Protein AF-0000000073247159 (afdb_homodimer)

Radius of gyration: 19.46 Å; Cα contacts (8 Å, |Δi|>4): 625; chains: 2; bounding box: 49×56×39 Å

Nearest PDB structures (foldseek):
  3ebt-assembly1_A-2  TM=7.063E-01  e=7.277E-06  Burkholderia pseudomallei K96243
  3er7-assembly1_A  TM=6.895E-01  e=4.276E-06  Exiguobacterium sibiricum 255-15
  4j9a-assembly4_D  TM=7.104E-01  e=2.107E-05  Pseudomonas aeruginosa PAO1
  7s5n-assembly2_D  TM=7.841E-01  e=1.666E-04  Mycobacterium marinum M
  3cnx-assembly1_A  TM=5.978E-01  e=1.169E-04  Streptomyces avermitilis

Solvent-accessible surface area (backbone atoms only — not comparable to full-atom values): 15327 Å² total; per-residue (Å²): 129,76,47,70,66,53,31,43,52,30,36,54,51,36,51,54,50,48,65,45,20,56,29,50,15,46,77,65,72,37,40,70,46,63,53,69,44,39,43,90,78,20,38,38,31,62,30,44,89,66,54,40,38,71,77,73,36,68,84,54,61,60,36,45,56,67,59,45,32,52,51,47,43,58,47,52,78,52,32,32,37,76,45,71,48,80,43,75,74,34,56,9,64,88,78,31,28,34,31,32,32,36,45,30,36,35,36,33,80,90,63,55,71,45,74,35,41,38,37,39,40,39,32,37,40,95,68,18,70,28,33,39,36,38,36,40,35,48,33,54,68,44,51,49,52,52,50,74,73,102,128,75,47,69,66,53,32,42,52,30,36,52,52,36,52,53,50,47,63,44,20,55,30,49,16,45,77,67,70,36,40,69,46,65,53,69,44,39,43,89,80,21,39,38,31,58,29,43,90,67,54,39,38,72,76,73,35,68,86,52,54,62,37,46,55,69,60,45,33,53,52,45,44,58,49,54,75,52,32,33,38,78,43,70,48,78,41,76,74,34,56,8,66,88,80,31,29,35,32,32,34,36,44,30,36,35,36,32,79,90,64,53,72,45,75,36,43,38,37,40,38,38,31,39,42,96,67,18,69,27,34,37,34,36,37,40,36,48,34,55,68,44,51,49,54,52,49,73,73,102

Foldseek 3Di:
DDPLVQLQVLQVVLVVLLVCLQQVCLVVVHLLSNQVFADQFAKEAEDDQQLVVLVVCNPDGIDGSVRVSVVSNVLSVFKGWNDKDWADWDADLPQQKIKIKIWIWIATPVGDIDTWIWIWIFHAPNSNRHTRYIYIYGDSVSSNVSNVSD/DDPLVQLQVLQVVLVVLQVCLQQVCLVVVHLLSNQVFADQFAKEAEDDQQLVVLVVRNVDGIDGSVVVSVVSNVLSVFKGWNDKDWADWDADLPQQKIKIKIWIWIATPVGDIDTWIWIWIFHAPNSNRHTRYIYIYGDSVSSNVSNVSD

pLDDT: mean 95.78, std 6.08, range [48.53, 99.0]

Sequence (300 aa):
MSSTKELRIAIEHTTRQFLGAYKDCGEANDPSIINRDVTEDCERHFLPTGVMALVGAPTVVKLNNAAYEAAVAQDMTKSVVTGTRISNLVIDTEACKAAATTVTDVKFHDGEVVAMEHSWVLEFNDDGSKVRKVVEFCDMNGVRRMVEKSMSSTKELRIAIEHTTRQFLGAYKDCGEANDPSIINRDVTEDCERHFLPTGVMALVGAPTVVKLNNAAYEAAVAQDMTKSVVTGTRISNLVIDTEACKAAATTVTDVKFHDGEVVAMEHSWVLEFNDDGSKVRKVVEFCDMNGVRRMVEKS

Secondary structure (DSSP, 8-state):
---HHHHHHHHHHHHHHHHHHHHHHHHHT-GGGGGTTEEEEEEEEEESTTHHHHTT-TT-SEE-HHHHHHHHHHHHTTEEEEEEEEEEEEEETTTTEEEEEEEEEEEETTS-EEEEEEEEEEEE-TTSSSEEEEEEEE-HHHHHHHHHH-/---HHHHHHHHHHHHHHHHHHHHHHHHHT-GGGGGTTEEEEEEEEEESTTGGGGGT-TT-SEE-HHHHHHHHHHHHTTEEEEEEEEEEEEEETTTTEEEEEEEEEEEETTS-EEEEEEEEEEEE-TTSSSEEEEEEEE-HHHHHHHHHH-

Structure (mmCIF, N/CA/C/O backbone):
data_AF-0000000073247159-model_v1
#
loop_
_entity.id
_entity.type
_entity.pdbx_description
1 polymer 'Chromosome 2, complete genome'
#
loop_
_atom_site.group_PDB
_atom_site.id
_atom_site.type_symbol
_atom_site.label_atom_id
_atom_site.label_alt_id
_atom_site.label_comp_id
_atom_site.label_asym_id
_atom_site.label_entity_id
_atom_site.label_seq_id
_atom_site.pdbx_PDB_ins_code
_atom_site.Cartn_x
_atom_site.Cartn_y
_atom_site.Cartn_z
_atom_site.occupancy
_atom_site.B_iso_or_equiv
_atom_site.auth_seq_id
_atom_site.auth_comp_id
_atom_site.auth_asym_id
_atom_site.auth_atom_id
_atom_site.pdbx_PDB_model_num
ATOM 1 N N . MET A 1 1 ? -29.203 -9.844 -8.352 1 48.59 1 MET A N 1
ATOM 2 C CA . MET A 1 1 ? -28.078 -8.969 -8.008 1 48.59 1 MET A CA 1
ATOM 3 C C . MET A 1 1 ? -27.625 -9.219 -6.57 1 48.59 1 MET A C 1
ATOM 5 O O . MET A 1 1 ? -28.453 -9.297 -5.656 1 48.59 1 MET A O 1
ATOM 9 N N . SER A 1 2 ? -26.422 -9.789 -6.395 1 66.94 2 SER A N 1
ATOM 10 C CA . SER A 1 2 ? -25.953 -10.188 -5.074 1 66.94 2 SER A CA 1
ATOM 11 C C . SER A 1 2 ? -26.047 -9.031 -4.082 1 66.94 2 SER A C 1
ATOM 13 O O . SER A 1 2 ? -25.859 -7.871 -4.453 1 66.94 2 SER A O 1
ATOM 15 N N . SER A 1 3 ? -26.734 -9.297 -2.984 1 86.62 3 SER A N 1
ATOM 16 C CA . SER A 1 3 ? -26.797 -8.281 -1.939 1 86.62 3 SER A CA 1
ATOM 17 C C . SER A 1 3 ? -25.406 -7.734 -1.616 1 86.62 3 SER A C 1
ATOM 19 O O . SER A 1 3 ? -24.406 -8.352 -1.953 1 86.62 3 SER A O 1
ATOM 21 N N . THR A 1 4 ? -25.484 -6.594 -1.194 1 91.31 4 THR A N 1
ATOM 22 C CA . THR A 1 4 ? -24.234 -5.977 -0.772 1 91.31 4 THR A CA 1
ATOM 23 C C . THR A 1 4 ? -23.453 -6.898 0.163 1 91.31 4 THR A C 1
ATOM 25 O O . THR A 1 4 ? -22.234 -6.996 0.075 1 91.31 4 THR A O 1
ATOM 28 N N . LYS A 1 5 ? -24.172 -7.637 0.96 1 94.31 5 LYS A N 1
ATOM 29 C CA . LYS A 1 5 ? -23.547 -8.57 1.897 1 94.31 5 LYS A CA 1
ATOM 30 C C . LYS A 1 5 ? -22.906 -9.742 1.163 1 94.31 5 LYS A C 1
ATOM 32 O O . LYS A 1 5 ? -21.797 -10.164 1.501 1 94.31 5 LYS A O 1
ATOM 37 N N . GLU A 1 6 ? -23.578 -10.258 0.212 1 96.25 6 GLU A N 1
ATOM 38 C CA . GLU A 1 6 ? -23.047 -11.367 -0.58 1 96.25 6 GLU A CA 1
ATOM 39 C C . GLU A 1 6 ? -21.812 -10.945 -1.37 1 96.25 6 GLU A C 1
ATOM 41 O O . GLU A 1 6 ? -20.859 -11.711 -1.483 1 96.25 6 GLU A O 1
ATOM 46 N N . LEU A 1 7 ? -21.906 -9.789 -1.933 1 97.88 7 LEU A N 1
ATOM 47 C CA . LEU A 1 7 ? -20.781 -9.281 -2.701 1 97.88 7 LEU A CA 1
ATOM 48 C C . LEU A 1 7 ? -19.562 -9.062 -1.802 1 97.88 7 LEU A C 1
ATOM 50 O O . LEU A 1 7 ? -18.438 -9.367 -2.193 1 97.88 7 LEU A O 1
ATOM 54 N N . ARG A 1 8 ? -19.766 -8.586 -0.609 1 98.5 8 ARG A N 1
ATOM 55 C CA . ARG A 1 8 ? -18.672 -8.398 0.34 1 98.5 8 ARG A CA 1
ATOM 56 C C . ARG A 1 8 ? -18 -9.727 0.672 1 98.5 8 ARG A C 1
ATOM 58 O O . ARG A 1 8 ? -16.766 -9.812 0.686 1 98.5 8 ARG A O 1
ATOM 65 N N . ILE A 1 9 ? -18.781 -10.734 0.93 1 98.5 9 ILE A N 1
ATOM 66 C CA . ILE A 1 9 ? -18.266 -12.062 1.246 1 98.5 9 ILE A CA 1
ATOM 67 C C . ILE A 1 9 ? -17.453 -12.602 0.062 1 98.5 9 ILE A C 1
ATOM 69 O O . ILE A 1 9 ? -16.375 -13.148 0.241 1 98.5 9 ILE A O 1
ATOM 73 N N . ALA A 1 10 ? -18 -12.422 -1.139 1 98.75 10 ALA A N 1
ATOM 74 C CA . ALA A 1 10 ? -17.328 -12.891 -2.346 1 98.75 10 ALA A CA 1
ATOM 75 C C . ALA A 1 10 ? -15.984 -12.195 -2.529 1 98.75 10 ALA A C 1
ATOM 77 O O . ALA A 1 10 ? -14.969 -12.844 -2.799 1 98.75 10 ALA A O 1
ATOM 78 N N . ILE A 1 11 ? -15.961 -10.867 -2.332 1 98.88 11 ILE A N 1
ATOM 79 C CA . ILE A 1 11 ? -14.75 -10.086 -2.508 1 98.88 11 ILE A CA 1
ATOM 80 C C . ILE A 1 11 ? -13.703 -10.508 -1.475 1 98.88 11 ILE A C 1
ATOM 82 O O . ILE A 1 11 ? -12.531 -10.695 -1.807 1 98.88 11 ILE A O 1
ATOM 86 N N . GLU A 1 12 ? -14.148 -10.664 -0.237 1 98.88 12 GLU A N 1
ATOM 87 C CA . GLU A 1 12 ? -13.211 -11.086 0.795 1 98.88 12 GLU A CA 1
ATOM 88 C C . GLU A 1 12 ? -12.641 -12.469 0.493 1 98.88 12 GLU A C 1
ATOM 90 O O . GLU A 1 12 ? -11.43 -12.68 0.583 1 98.88 12 GLU A O 1
ATOM 95 N N . HIS A 1 13 ? -13.539 -13.375 0.163 1 98.88 13 HIS A N 1
ATOM 96 C CA . HIS A 1 13 ? -13.125 -14.742 -0.158 1 98.88 13 HIS A CA 1
ATOM 97 C C . HIS A 1 13 ? -12.117 -14.75 -1.305 1 98.88 13 HIS A C 1
ATOM 99 O O . HIS A 1 13 ? -11.055 -15.375 -1.199 1 98.88 13 HIS A O 1
ATOM 105 N N . THR A 1 14 ? -12.406 -14.07 -2.432 1 98.94 14 THR A N 1
ATOM 106 C CA . THR A 1 14 ? -11.539 -14.023 -3.602 1 98.94 14 THR A CA 1
ATOM 107 C C . THR A 1 14 ? -10.211 -13.352 -3.26 1 98.94 14 THR A C 1
ATOM 109 O O . THR A 1 14 ? -9.156 -13.773 -3.738 1 98.94 14 THR A O 1
ATOM 112 N N . THR A 1 15 ? -10.242 -12.281 -2.396 1 98.94 15 THR A N 1
ATOM 113 C CA . THR A 1 15 ? -9.016 -11.625 -1.96 1 98.94 15 THR A CA 1
ATOM 114 C C . THR A 1 15 ? -8.094 -12.617 -1.263 1 98.94 15 THR A C 1
ATOM 116 O O . THR A 1 15 ? -6.91 -12.711 -1.598 1 98.94 15 THR A O 1
ATOM 119 N N . ARG A 1 16 ? -8.648 -13.367 -0.356 1 98.88 16 ARG A N 1
ATOM 120 C CA . ARG A 1 16 ? -7.848 -14.312 0.422 1 98.88 16 ARG A CA 1
ATOM 121 C C . ARG A 1 16 ? -7.348 -15.453 -0.45 1 98.88 16 ARG A C 1
ATOM 123 O O . ARG A 1 16 ? -6.203 -15.891 -0.314 1 98.88 16 ARG A O 1
ATOM 130 N N . GLN A 1 17 ? -8.172 -15.914 -1.395 1 98.81 17 GLN A N 1
ATOM 131 C CA . GLN A 1 17 ? -7.754 -16.953 -2.324 1 98.81 17 GLN A CA 1
ATOM 132 C C . GLN A 1 17 ? -6.641 -16.453 -3.24 1 98.81 17 GLN A C 1
ATOM 134 O O . GLN A 1 17 ? -5.652 -17.172 -3.463 1 98.81 17 GLN A O 1
ATOM 139 N N . PHE A 1 18 ? -6.77 -15.32 -3.768 1 98.94 18 PHE A N 1
ATOM 140 C CA . PHE A 1 18 ? -5.789 -14.711 -4.656 1 98.94 18 PHE A CA 1
ATOM 141 C C . PHE A 1 18 ? -4.434 -14.586 -3.965 1 98.94 18 PHE A C 1
ATOM 143 O O . PHE A 1 18 ? -3.41 -15 -4.52 1 98.94 18 PHE A O 1
ATOM 150 N N . LEU A 1 19 ? -4.449 -14.055 -2.795 1 98.88 19 LEU A N 1
ATOM 151 C CA . LEU A 1 19 ? -3.201 -13.852 -2.07 1 98.88 19 LEU A CA 1
ATOM 152 C C . LEU A 1 19 ? -2.619 -15.18 -1.611 1 98.88 19 LEU A C 1
ATOM 154 O O . LEU A 1 19 ? -1.398 -15.328 -1.508 1 98.88 19 LEU A O 1
ATOM 158 N N . GLY A 1 20 ? -3.471 -16.156 -1.397 1 98.62 20 GLY A N 1
ATOM 159 C CA . GLY A 1 20 ? -3.033 -17.484 -1.014 1 98.62 20 GLY A CA 1
ATOM 160 C C . GLY A 1 20 ? -2.461 -18.281 -2.17 1 98.62 20 GLY A C 1
ATOM 161 O O . GLY A 1 20 ? -1.797 -19.297 -1.962 1 98.62 20 GLY A O 1
ATOM 162 N N . ALA A 1 21 ? -2.756 -17.859 -3.371 1 98.75 21 ALA A N 1
ATOM 163 C CA . ALA A 1 21 ? -2.303 -18.578 -4.559 1 98.75 21 ALA A CA 1
ATOM 164 C C . ALA A 1 21 ? -0.781 -18.688 -4.594 1 98.75 21 ALA A C 1
ATOM 166 O O . ALA A 1 21 ? -0.228 -19.672 -5.094 1 98.75 21 ALA A O 1
ATOM 167 N N . TYR A 1 22 ? -0.1 -17.688 -4.039 1 98.44 22 TYR A N 1
ATOM 168 C CA . TYR A 1 22 ? 1.358 -17.688 -4.047 1 98.44 22 TYR A CA 1
ATOM 169 C C . TYR A 1 22 ? 1.908 -18.906 -3.303 1 98.44 22 TYR A C 1
ATOM 171 O O . TYR A 1 22 ? 2.869 -19.531 -3.75 1 98.44 22 TYR A O 1
ATOM 179 N N . LYS A 1 23 ? 1.351 -19.156 -2.205 1 98.38 23 LYS A N 1
ATOM 180 C CA . LYS A 1 23 ? 1.752 -20.344 -1.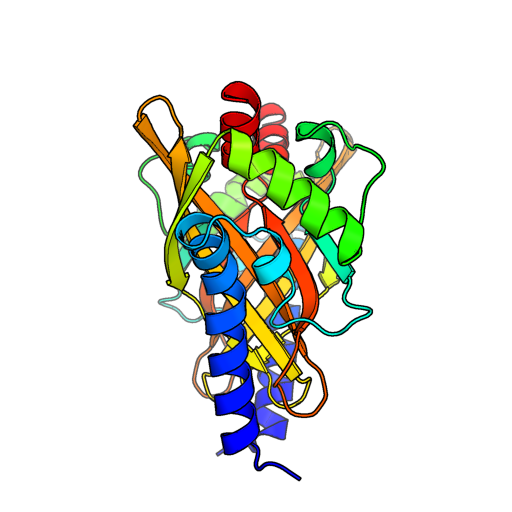451 1 98.38 23 LYS A CA 1
ATOM 181 C C . LYS A 1 23 ? 1.353 -21.609 -2.182 1 98.38 23 LYS A C 1
ATOM 183 O O . LYS A 1 23 ? 2.133 -22.562 -2.25 1 98.38 23 LYS A O 1
ATOM 188 N N . ASP A 1 24 ? 0.131 -21.656 -2.723 1 98.56 24 ASP A N 1
ATOM 189 C CA . ASP A 1 24 ? -0.383 -22.828 -3.414 1 98.56 24 ASP A CA 1
ATOM 190 C C . ASP A 1 24 ? 0.514 -23.203 -4.59 1 98.56 24 ASP A C 1
ATOM 192 O O . ASP A 1 24 ? 0.708 -24.391 -4.867 1 98.56 24 ASP A O 1
ATOM 196 N N . CYS A 1 25 ? 1.006 -22.25 -5.332 1 98.38 25 CYS A N 1
ATOM 197 C CA . CYS A 1 25 ? 1.927 -22.516 -6.434 1 98.38 25 CYS A CA 1
ATOM 198 C C . CYS A 1 25 ? 3.094 -23.375 -5.969 1 98.38 25 CYS A C 1
ATOM 200 O O . CYS A 1 25 ? 3.432 -24.375 -6.613 1 98.38 25 CYS A O 1
ATOM 202 N N . GLY A 1 26 ? 3.705 -22.953 -4.871 1 96.19 26 GLY A N 1
ATOM 203 C CA . GLY A 1 26 ? 4.848 -23.672 -4.332 1 96.19 26 GLY A CA 1
ATOM 204 C C . GLY A 1 26 ? 4.5 -25.062 -3.848 1 96.19 26 GLY A C 1
ATOM 205 O O . GLY A 1 26 ? 5.211 -26.031 -4.141 1 96.19 26 GLY A O 1
ATOM 206 N N . GLU A 1 27 ? 3.428 -25.172 -3.137 1 97.31 27 GLU A N 1
ATOM 207 C CA . GLU A 1 27 ? 3.006 -26.453 -2.576 1 97.31 27 GLU A CA 1
ATOM 208 C C . GLU A 1 27 ? 2.689 -27.453 -3.678 1 97.31 27 GLU A C 1
ATOM 210 O O . GLU A 1 27 ? 3.027 -28.641 -3.561 1 97.31 27 GLU A O 1
ATOM 215 N N . ALA A 1 28 ? 2.133 -27 -4.77 1 97.94 28 ALA A N 1
ATOM 216 C CA . ALA A 1 28 ? 1.719 -27.875 -5.859 1 97.94 28 ALA A CA 1
ATOM 217 C C . ALA A 1 28 ? 2.805 -27.969 -6.93 1 97.94 28 ALA A C 1
ATOM 219 O O . ALA A 1 28 ? 2.695 -28.766 -7.863 1 97.94 28 ALA A O 1
ATOM 220 N N . ASN A 1 29 ? 3.768 -27.141 -6.773 1 97.06 29 ASN A N 1
ATOM 221 C CA . ASN A 1 29 ? 4.789 -27 -7.805 1 97.06 29 ASN A CA 1
ATOM 222 C C . ASN A 1 29 ? 4.172 -26.734 -9.172 1 97.06 29 ASN A C 1
ATOM 224 O O . ASN A 1 29 ? 4.48 -27.438 -10.148 1 97.06 29 ASN A O 1
ATOM 228 N N . ASP A 1 30 ? 3.25 -25.797 -9.234 1 98.56 30 ASP A N 1
ATOM 229 C CA . ASP A 1 30 ? 2.492 -25.453 -10.43 1 98.56 30 ASP A CA 1
ATOM 230 C C . ASP A 1 30 ? 2.275 -23.938 -10.523 1 98.56 30 ASP A C 1
ATOM 232 O O . ASP A 1 30 ? 1.335 -23.406 -9.938 1 98.56 30 ASP A O 1
ATOM 236 N N . PRO A 1 31 ? 3.062 -23.25 -11.312 1 98.5 31 PRO A N 1
ATOM 237 C CA . PRO A 1 31 ? 2.961 -21.781 -11.391 1 98.5 31 PRO A CA 1
ATOM 238 C C . PRO A 1 31 ? 1.64 -21.312 -11.992 1 98.5 31 PRO A C 1
ATOM 240 O O . PRO A 1 31 ? 1.264 -20.156 -11.836 1 98.5 31 PRO A O 1
ATOM 243 N N . SER A 1 32 ? 0.914 -22.141 -12.68 1 98.5 32 SER A N 1
ATOM 244 C CA . SER A 1 32 ? -0.328 -21.719 -13.328 1 98.5 32 SER A CA 1
ATOM 245 C C . SER A 1 32 ? -1.403 -21.391 -12.297 1 98.5 32 SER A C 1
ATOM 247 O O . SER A 1 32 ? -2.379 -20.703 -12.609 1 98.5 32 SER A O 1
ATOM 249 N N . ILE A 1 33 ? -1.281 -21.844 -11.062 1 98.75 33 ILE A N 1
ATOM 250 C CA . ILE A 1 33 ? -2.223 -21.594 -9.977 1 98.75 33 ILE A CA 1
ATOM 251 C C . ILE A 1 33 ? -2.297 -20.094 -9.688 1 98.75 33 ILE A C 1
ATOM 253 O O . ILE A 1 33 ? -3.322 -19.609 -9.211 1 98.75 33 ILE A O 1
ATOM 257 N N . ILE A 1 34 ? -1.222 -19.328 -10.078 1 98.81 34 ILE A N 1
ATOM 258 C CA . ILE A 1 34 ? -1.145 -17.906 -9.766 1 98.81 34 ILE A CA 1
ATOM 259 C C . ILE A 1 34 ? -2.291 -17.172 -10.453 1 98.81 34 ILE A C 1
ATOM 261 O O . ILE A 1 34 ? -2.701 -16.094 -10.008 1 98.81 34 ILE A O 1
ATOM 265 N N . ASN A 1 35 ? -2.85 -17.75 -11.539 1 98.81 35 ASN A N 1
ATOM 266 C CA . ASN A 1 35 ? -3.883 -17.094 -12.328 1 98.81 35 ASN A CA 1
ATOM 267 C C . ASN A 1 35 ? -5.266 -17.672 -12.047 1 98.81 35 ASN A C 1
ATOM 269 O O . ASN A 1 35 ? -6.238 -17.328 -12.719 1 98.81 35 ASN A O 1
ATOM 273 N N . ARG A 1 36 ? -5.406 -18.484 -11.055 1 98.75 36 ARG A N 1
ATOM 274 C CA . ARG A 1 36 ? -6.645 -19.172 -10.727 1 98.75 36 ARG A CA 1
ATOM 275 C C . ARG A 1 36 ? -7.77 -18.188 -10.445 1 98.75 36 ARG A C 1
ATOM 277 O O . ARG A 1 36 ? -8.906 -18.406 -10.867 1 98.75 36 ARG A O 1
ATOM 284 N N . ASP A 1 37 ? -7.477 -17.109 -9.812 1 98.88 37 ASP A N 1
ATOM 285 C CA . ASP A 1 37 ? -8.516 -16.25 -9.266 1 98.88 37 ASP A CA 1
ATOM 286 C C . ASP A 1 37 ? -8.555 -14.914 -10.016 1 98.88 37 ASP A C 1
ATOM 288 O O . ASP A 1 37 ? -9.047 -13.914 -9.477 1 98.88 37 ASP A O 1
ATOM 292 N N . VAL A 1 38 ? -8.008 -14.883 -11.258 1 98.94 38 VAL A N 1
ATOM 293 C CA . VAL A 1 38 ? -8.016 -13.633 -12.016 1 98.94 38 VAL A CA 1
ATOM 294 C C . VAL A 1 38 ? -8.797 -13.82 -13.312 1 98.94 38 VAL A C 1
ATOM 296 O O . VAL A 1 38 ? -8.992 -14.945 -13.773 1 98.94 38 VAL A O 1
ATOM 299 N N . THR A 1 39 ? -9.352 -12.719 -13.812 1 98.88 39 THR A N 1
ATOM 300 C CA . THR A 1 39 ? -9.969 -12.766 -15.133 1 98.88 39 THR A CA 1
ATOM 301 C C . THR A 1 39 ? -8.914 -12.984 -16.219 1 98.88 39 THR A C 1
ATOM 303 O O . THR A 1 39 ? -7.727 -12.773 -15.984 1 98.88 39 THR A O 1
ATOM 306 N N . GLU A 1 40 ? -9.305 -13.344 -17.406 1 98.38 40 GLU A N 1
ATOM 307 C CA . GLU A 1 40 ? -8.398 -13.664 -18.5 1 98.38 40 GLU A CA 1
ATOM 308 C C . GLU A 1 40 ? -7.578 -12.445 -18.922 1 98.38 40 GLU A C 1
ATOM 310 O O . GLU A 1 40 ? -6.43 -12.578 -19.344 1 98.38 40 GLU A O 1
ATOM 315 N N . ASP A 1 41 ? -8.156 -11.266 -18.75 1 98.12 41 ASP A N 1
ATOM 316 C CA . ASP A 1 41 ? -7.508 -10.031 -19.203 1 98.12 41 ASP A CA 1
ATOM 317 C C . ASP A 1 41 ? -6.945 -9.25 -18.016 1 98.12 41 ASP A C 1
ATOM 319 O O . ASP A 1 41 ? -6.727 -8.039 -18.109 1 98.12 41 ASP A O 1
ATOM 323 N N . CYS A 1 42 ? -6.77 -9.922 -16.906 1 98.81 42 CYS A N 1
ATOM 324 C CA . CYS A 1 42 ? -6.266 -9.258 -15.711 1 98.81 42 CYS A CA 1
ATOM 325 C C . CYS A 1 42 ? -4.914 -8.609 -15.977 1 98.81 42 CYS A C 1
ATOM 327 O O . CYS A 1 42 ? -4.051 -9.203 -16.625 1 98.81 42 CYS A O 1
ATOM 329 N N . GLU A 1 43 ? -4.723 -7.387 -15.453 1 98.5 43 GLU A N 1
ATOM 330 C CA . GLU A 1 43 ? -3.445 -6.676 -15.484 1 98.5 43 GLU A CA 1
ATOM 331 C C . GLU A 1 43 ? -2.881 -6.488 -14.086 1 98.5 43 GLU A C 1
ATOM 333 O O . GLU A 1 43 ? -3.623 -6.199 -13.141 1 98.5 43 GLU A O 1
ATOM 338 N N . ARG A 1 44 ? -1.572 -6.672 -13.992 1 98.75 44 ARG A N 1
ATOM 339 C CA . ARG A 1 44 ? -0.862 -6.438 -12.734 1 98.75 44 ARG A CA 1
ATOM 340 C C . ARG A 1 44 ? 0.065 -5.234 -12.852 1 98.75 44 ARG A C 1
ATOM 342 O O . ARG A 1 44 ? 0.967 -5.215 -13.688 1 98.75 44 ARG A O 1
ATOM 349 N N . HIS A 1 45 ? -0.171 -4.27 -12.047 1 98.69 45 HIS A N 1
ATOM 350 C CA . HIS A 1 45 ? 0.609 -3.039 -11.984 1 98.69 45 HIS A CA 1
ATOM 351 C C . HIS A 1 45 ? 1.485 -3.004 -10.734 1 98.69 45 HIS A C 1
ATOM 353 O O . HIS A 1 45 ? 1.051 -3.408 -9.656 1 98.69 45 HIS A O 1
ATOM 359 N N . PHE A 1 46 ? 2.688 -2.516 -10.961 1 97.94 46 PHE A N 1
ATOM 360 C CA . PHE A 1 46 ? 3.648 -2.562 -9.859 1 97.94 46 PHE A CA 1
ATOM 361 C C . PHE A 1 46 ? 4.062 -1.156 -9.445 1 97.94 46 PHE A C 1
ATOM 363 O O . PHE A 1 46 ? 4.375 -0.318 -10.289 1 97.94 46 PHE A O 1
ATOM 370 N N . LEU A 1 47 ? 4.012 -1.001 -8.242 1 97.62 47 LEU A N 1
ATOM 371 C CA . LEU A 1 47 ? 4.469 0.211 -7.57 1 97.62 47 LEU A CA 1
ATOM 372 C C . LEU A 1 47 ? 5.48 -0.121 -6.477 1 97.62 47 LEU A C 1
ATOM 374 O O . LEU A 1 47 ? 5.512 -1.248 -5.977 1 97.62 47 LEU A O 1
ATOM 378 N N . PRO A 1 48 ? 6.281 0.859 -6.004 1 97.31 48 PRO A N 1
ATOM 379 C CA . PRO A 1 48 ? 6.453 2.203 -6.562 1 97.31 48 PRO A CA 1
ATOM 380 C C . PRO A 1 48 ? 7.156 2.195 -7.914 1 97.31 48 PRO A C 1
ATOM 382 O O . PRO A 1 48 ? 7.652 1.153 -8.352 1 97.31 48 PRO A O 1
ATOM 385 N N . THR A 1 49 ? 7.113 3.314 -8.57 1 94.62 49 THR A N 1
ATOM 386 C CA . THR A 1 49 ? 7.82 3.475 -9.836 1 94.62 49 THR A CA 1
ATOM 387 C C . THR A 1 49 ? 9.273 3.033 -9.703 1 94.62 49 THR A C 1
ATOM 389 O O . THR A 1 49 ? 9.945 3.367 -8.719 1 94.62 49 THR A O 1
ATOM 392 N N . GLY A 1 50 ? 9.727 2.137 -10.609 1 91.94 50 GLY A N 1
ATOM 393 C CA . GLY A 1 50 ? 11.117 1.724 -10.625 1 91.94 50 GLY A CA 1
ATOM 394 C C . GLY A 1 50 ? 11.344 0.363 -9.992 1 91.94 50 GLY A C 1
ATOM 395 O O . GLY A 1 50 ? 12.43 -0.212 -10.117 1 91.94 50 GLY A O 1
ATOM 396 N N . VAL A 1 51 ? 10.336 -0.2 -9.391 1 94.94 51 VAL A N 1
ATOM 397 C CA . VAL A 1 51 ? 10.531 -1.456 -8.672 1 94.94 51 VAL A CA 1
ATOM 398 C C . VAL A 1 51 ? 10.883 -2.564 -9.664 1 94.94 51 VAL A C 1
ATOM 400 O O . VAL A 1 51 ? 11.703 -3.438 -9.359 1 94.94 51 VAL A O 1
ATOM 403 N N . MET A 1 52 ? 10.344 -2.541 -10.844 1 94.75 52 MET A N 1
ATOM 404 C CA . MET A 1 52 ? 10.57 -3.596 -11.828 1 94.75 52 MET A CA 1
ATOM 405 C C . MET A 1 52 ? 11.992 -3.523 -12.375 1 94.75 52 MET A C 1
ATOM 407 O O . MET A 1 52 ? 12.531 -4.527 -12.844 1 94.75 52 MET A O 1
ATOM 411 N N . ALA A 1 53 ? 12.609 -2.363 -12.273 1 94.56 53 ALA A N 1
ATOM 412 C CA . ALA A 1 53 ? 14.008 -2.244 -12.672 1 94.56 53 ALA A CA 1
ATOM 413 C C . ALA A 1 53 ? 14.906 -3.086 -11.766 1 94.56 53 ALA A C 1
ATOM 415 O O . ALA A 1 53 ? 15.945 -3.588 -12.203 1 94.56 53 ALA A O 1
ATOM 416 N N . LEU A 1 54 ? 14.547 -3.287 -10.586 1 92.31 54 LEU A N 1
ATOM 417 C CA . LEU A 1 54 ? 15.328 -4.066 -9.633 1 92.31 54 LEU A CA 1
ATOM 418 C C . LEU A 1 54 ? 15.414 -5.527 -10.062 1 92.31 54 LEU A C 1
ATOM 420 O O . LEU A 1 54 ? 16.391 -6.215 -9.75 1 92.31 54 LEU A O 1
ATOM 424 N N . VAL A 1 55 ? 14.336 -5.938 -10.82 1 91 55 VAL A N 1
ATOM 425 C CA . VAL A 1 55 ? 14.32 -7.332 -11.25 1 91 55 VAL A CA 1
ATOM 426 C C . VAL A 1 55 ? 14.734 -7.434 -12.711 1 91 55 VAL A C 1
ATOM 428 O O . VAL A 1 55 ? 14.414 -8.414 -13.391 1 91 55 VAL A O 1
ATOM 431 N N . GLY A 1 56 ? 15.234 -6.34 -13.211 1 91.06 56 GLY A N 1
ATOM 432 C CA . GLY A 1 56 ? 15.812 -6.359 -14.547 1 91.06 56 GLY A CA 1
ATOM 433 C C . GLY A 1 56 ? 14.812 -6.039 -15.641 1 91.06 56 GLY A C 1
ATOM 434 O O . GLY A 1 56 ? 15.031 -6.367 -16.797 1 91.06 56 GLY A O 1
ATOM 435 N N . ALA A 1 57 ? 13.656 -5.496 -15.234 1 92.25 57 ALA A N 1
ATOM 436 C CA . ALA A 1 57 ? 12.625 -5.172 -16.219 1 92.25 57 ALA A CA 1
ATOM 437 C C . ALA A 1 57 ? 12.234 -3.699 -16.141 1 92.25 57 ALA A C 1
ATOM 439 O O . ALA A 1 57 ? 11.07 -3.367 -15.906 1 92.25 57 ALA A O 1
ATOM 440 N N . PRO A 1 58 ? 13.062 -2.84 -16.469 1 88.88 58 PRO A N 1
ATOM 441 C CA . PRO A 1 58 ? 12.852 -1.411 -16.234 1 88.88 58 PRO A CA 1
ATOM 442 C C . PRO A 1 58 ? 11.727 -0.83 -17.094 1 88.88 58 PRO A C 1
ATOM 444 O O . PRO A 1 58 ? 11.164 0.212 -16.75 1 88.88 58 PRO A O 1
ATOM 447 N N . THR A 1 59 ? 11.352 -1.437 -18.094 1 88.94 59 THR A N 1
ATOM 448 C CA . THR A 1 59 ? 10.352 -0.883 -19 1 88.94 59 THR A CA 1
ATOM 449 C C . THR A 1 59 ? 8.977 -1.48 -18.719 1 88.94 59 THR A C 1
ATOM 451 O O . THR A 1 59 ? 7.984 -1.09 -19.344 1 88.94 59 THR A O 1
ATOM 454 N N . VAL A 1 60 ? 8.898 -2.352 -17.812 1 86.62 60 VAL A N 1
ATOM 455 C CA . VAL A 1 60 ? 7.641 -3.027 -17.5 1 86.62 60 VAL A CA 1
ATOM 456 C C . VAL A 1 60 ? 6.879 -2.242 -16.438 1 86.62 60 VAL A C 1
ATOM 458 O O . VAL A 1 60 ? 7.418 -1.958 -15.367 1 86.62 60 VAL A O 1
ATOM 461 N N . VAL A 1 61 ? 5.672 -1.876 -16.859 1 84.94 61 VAL A N 1
ATOM 462 C CA . VAL A 1 61 ? 4.852 -1.15 -15.898 1 84.94 61 VAL A CA 1
ATOM 463 C C . VAL A 1 61 ? 3.654 -2.006 -15.492 1 84.94 61 VAL A C 1
ATOM 465 O O . VAL A 1 61 ? 3.021 -1.748 -14.461 1 84.94 61 VAL A O 1
ATOM 468 N N . LYS A 1 62 ? 3.357 -2.984 -16.375 1 95.81 62 LYS A N 1
ATOM 469 C CA . LYS A 1 62 ? 2.297 -3.945 -16.078 1 95.81 62 LYS A CA 1
ATOM 470 C C . LYS A 1 62 ? 2.584 -5.293 -16.734 1 95.81 62 LYS A C 1
ATOM 472 O O . LYS A 1 62 ? 3.355 -5.375 -17.688 1 95.81 62 LYS A O 1
ATOM 477 N N . LEU A 1 63 ? 1.979 -6.293 -16.188 1 98.12 63 LEU A N 1
ATOM 478 C CA . LEU A 1 63 ? 2.08 -7.641 -16.734 1 98.12 63 LEU A CA 1
ATOM 479 C C . LEU A 1 63 ? 0.697 -8.242 -16.953 1 98.12 63 LEU A C 1
ATOM 481 O O . LEU A 1 63 ? -0.204 -8.055 -16.141 1 98.12 63 LEU A O 1
ATOM 485 N N . ASN A 1 64 ? 0.582 -8.992 -18.047 1 98.38 64 ASN A N 1
ATOM 486 C CA . ASN A 1 64 ? -0.599 -9.828 -18.219 1 98.38 64 ASN A CA 1
ATOM 487 C C . ASN A 1 64 ? -0.423 -11.188 -17.562 1 98.38 64 ASN A C 1
ATOM 489 O O . ASN A 1 64 ? 0.622 -11.469 -16.969 1 98.38 64 ASN A O 1
ATOM 493 N N . ASN A 1 65 ? -1.442 -12.031 -17.703 1 98.75 65 ASN A N 1
ATOM 494 C CA . ASN A 1 65 ? -1.464 -13.305 -16.984 1 98.75 65 ASN A CA 1
ATOM 495 C C . ASN A 1 65 ? -0.308 -14.203 -17.422 1 98.75 65 ASN A C 1
ATOM 497 O O . ASN A 1 65 ? 0.381 -14.789 -16.578 1 98.75 65 ASN A O 1
ATOM 501 N N . ALA A 1 66 ? -0.048 -14.305 -18.688 1 98.5 66 ALA A N 1
ATOM 502 C CA . ALA A 1 66 ? 0.996 -15.188 -19.188 1 98.5 66 ALA A CA 1
ATOM 503 C C . ALA A 1 66 ? 2.375 -14.742 -18.719 1 98.5 66 ALA A C 1
ATOM 505 O O . ALA A 1 66 ? 3.178 -15.562 -18.266 1 98.5 66 ALA A O 1
ATOM 506 N N . ALA A 1 67 ? 2.623 -13.492 -18.875 1 97.62 67 ALA A N 1
ATOM 507 C CA . ALA A 1 67 ? 3.916 -12.953 -18.453 1 97.62 67 ALA A CA 1
ATOM 508 C C . ALA A 1 67 ? 4.129 -13.117 -16.953 1 97.62 67 ALA A C 1
ATOM 510 O O . ALA A 1 67 ? 5.23 -13.445 -16.516 1 97.62 67 ALA A O 1
ATOM 511 N N . TYR A 1 68 ? 3.119 -12.914 -16.203 1 98.25 68 TYR A N 1
ATOM 512 C CA . TYR A 1 68 ? 3.248 -13.031 -14.758 1 98.25 68 TYR A CA 1
ATOM 513 C C . TYR A 1 68 ? 3.463 -14.484 -14.344 1 98.25 68 TYR A C 1
ATOM 515 O O . TYR A 1 68 ? 4.25 -14.766 -13.438 1 98.25 68 TYR A O 1
ATOM 523 N N . GLU A 1 69 ? 2.713 -15.344 -14.984 1 98.62 69 GLU A N 1
ATOM 524 C CA . GLU A 1 69 ? 2.91 -16.766 -14.711 1 98.62 69 GLU A CA 1
ATOM 525 C C . GLU A 1 69 ? 4.348 -17.188 -15.008 1 98.62 69 GLU A C 1
ATOM 527 O O . GLU A 1 69 ? 4.945 -17.938 -14.234 1 98.62 69 GLU A O 1
ATOM 532 N N . ALA A 1 70 ? 4.922 -16.703 -16.062 1 97.62 70 ALA A N 1
ATOM 533 C CA . ALA A 1 70 ? 6.309 -17.016 -16.391 1 97.62 70 ALA A CA 1
ATOM 534 C C . ALA A 1 70 ? 7.262 -16.484 -15.328 1 97.62 70 ALA A C 1
ATOM 536 O O . ALA A 1 70 ? 8.234 -17.156 -14.969 1 97.62 70 ALA A O 1
ATOM 537 N N . ALA A 1 71 ? 7.023 -15.32 -14.828 1 95.38 71 ALA A N 1
ATOM 538 C CA . ALA A 1 71 ? 7.844 -14.75 -13.758 1 95.38 71 ALA A CA 1
ATOM 539 C C . ALA A 1 71 ? 7.762 -15.602 -12.492 1 95.38 71 ALA A C 1
ATOM 541 O O . ALA A 1 71 ? 8.781 -15.867 -11.852 1 95.38 71 ALA A O 1
ATOM 542 N N . VAL A 1 72 ? 6.559 -16.016 -12.172 1 96.88 72 VAL A N 1
ATOM 543 C CA . VAL A 1 72 ? 6.352 -16.859 -11 1 96.88 72 VAL A CA 1
ATOM 544 C C . VAL A 1 72 ? 7.105 -18.188 -11.172 1 96.88 72 VAL A C 1
ATOM 546 O O . VAL A 1 72 ? 7.754 -18.656 -10.234 1 96.88 72 VAL A O 1
ATOM 549 N N . ALA A 1 73 ? 7.004 -18.703 -12.344 1 97.31 73 ALA A N 1
ATOM 550 C CA . ALA A 1 73 ? 7.727 -19.938 -12.617 1 97.31 73 ALA A CA 1
ATOM 551 C C . ALA A 1 73 ? 9.227 -19.766 -12.375 1 97.31 73 ALA A C 1
ATOM 553 O O . ALA A 1 73 ? 9.867 -20.625 -11.781 1 97.31 73 ALA A O 1
ATOM 554 N N . GLN A 1 74 ? 9.734 -18.734 -12.828 1 94.31 74 GLN A N 1
ATOM 555 C CA . GLN A 1 74 ? 11.156 -18.453 -12.633 1 94.31 74 GLN A CA 1
ATOM 556 C C . GLN A 1 74 ? 11.484 -18.297 -11.148 1 94.31 74 GLN A C 1
ATOM 558 O O . GLN A 1 74 ? 12.484 -18.844 -10.672 1 94.31 74 GLN A O 1
ATOM 563 N N . ASP A 1 75 ? 10.695 -17.578 -10.383 1 93.44 75 ASP A N 1
ATOM 564 C CA . ASP A 1 75 ? 10.906 -17.391 -8.953 1 93.44 75 ASP A CA 1
ATOM 565 C C . ASP A 1 75 ? 10.875 -18.719 -8.203 1 93.44 75 ASP A C 1
ATOM 567 O O . ASP A 1 75 ? 11.617 -18.906 -7.238 1 93.44 75 ASP A O 1
ATOM 571 N N . MET A 1 76 ? 10.102 -19.641 -8.688 1 94.88 76 MET A N 1
ATOM 572 C CA . MET A 1 76 ? 9.914 -20.922 -8.016 1 94.88 76 MET A CA 1
ATOM 573 C C . MET A 1 76 ? 11.148 -21.797 -8.164 1 94.88 76 MET A C 1
ATOM 575 O O . MET A 1 76 ? 11.297 -22.797 -7.453 1 94.88 76 MET A O 1
ATOM 579 N N . THR A 1 77 ? 12 -21.469 -9.094 1 93.94 77 THR A N 1
ATOM 580 C CA . THR A 1 77 ? 13.258 -22.203 -9.211 1 93.94 77 THR A CA 1
ATOM 581 C C . THR A 1 77 ? 14.227 -21.812 -8.094 1 93.94 77 THR A C 1
ATOM 583 O O . THR A 1 77 ? 15.203 -22.516 -7.84 1 93.94 77 THR A O 1
ATOM 586 N N . LYS A 1 78 ? 13.891 -20.812 -7.363 1 92.69 78 LYS A N 1
ATOM 587 C CA . LYS A 1 78 ? 14.82 -20.281 -6.371 1 92.69 78 LYS A CA 1
ATOM 588 C C . LYS A 1 78 ? 14.227 -20.344 -4.969 1 92.69 78 LYS A C 1
ATOM 590 O O . LYS A 1 78 ? 14.953 -20.438 -3.98 1 92.69 78 LYS A O 1
ATOM 595 N N . SER A 1 79 ? 12.891 -20.156 -4.941 1 95.31 79 SER A N 1
ATOM 596 C CA . SER A 1 79 ? 12.227 -20 -3.65 1 95.31 79 SER A CA 1
ATOM 597 C C . SER A 1 79 ? 10.758 -20.391 -3.732 1 95.31 79 SER A C 1
ATOM 599 O O . SER A 1 79 ? 10.211 -20.547 -4.824 1 95.31 79 SER A O 1
ATOM 601 N N . VAL A 1 80 ? 10.219 -20.562 -2.502 1 95.06 80 VAL A N 1
ATOM 602 C CA . VAL A 1 80 ? 8.781 -20.828 -2.414 1 95.06 80 VAL A CA 1
ATOM 603 C C . VAL A 1 80 ? 8.164 -19.969 -1.315 1 95.06 80 VAL A C 1
ATOM 605 O O . VAL A 1 80 ? 8.805 -19.688 -0.298 1 95.06 80 VAL A O 1
ATOM 608 N N . VAL A 1 81 ? 6.91 -19.594 -1.584 1 97.19 81 VAL A N 1
ATOM 609 C CA . VAL A 1 81 ? 6.133 -18.922 -0.545 1 97.19 81 VAL A CA 1
ATOM 610 C C . VAL A 1 81 ? 5.582 -19.953 0.431 1 97.19 81 VAL A C 1
ATOM 612 O O . VAL A 1 81 ? 4.98 -20.953 0.017 1 97.19 81 VAL A O 1
ATOM 615 N N . THR A 1 82 ? 5.746 -19.672 1.741 1 97.25 82 THR A N 1
ATOM 616 C CA . THR A 1 82 ? 5.328 -20.672 2.717 1 97.25 82 THR A CA 1
ATOM 617 C C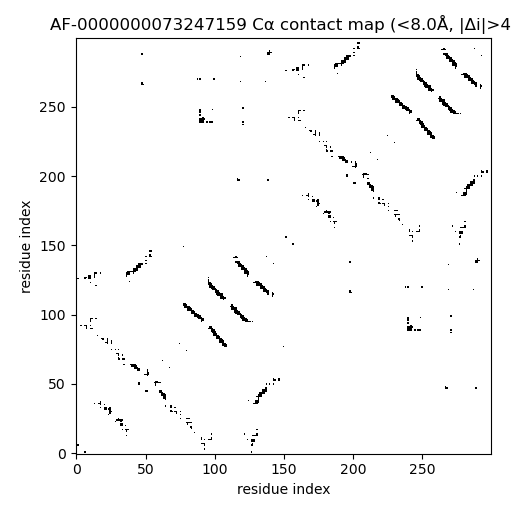 . THR A 1 82 ? 4.152 -20.172 3.549 1 97.25 82 THR A C 1
ATOM 619 O O . THR A 1 82 ? 3.482 -20.938 4.23 1 97.25 82 THR A O 1
ATOM 622 N N . GLY A 1 83 ? 3.906 -18.859 3.486 1 97.06 83 GLY A N 1
ATOM 623 C CA . GLY A 1 83 ? 2.789 -18.297 4.223 1 97.06 83 GLY A CA 1
ATOM 624 C C . GLY A 1 83 ? 2.564 -16.828 3.93 1 97.06 83 GLY A C 1
ATOM 625 O O . GLY A 1 83 ? 3.51 -16.094 3.619 1 97.06 83 GLY A O 1
ATOM 626 N N . THR A 1 84 ? 1.37 -16.438 4.004 1 98.06 84 THR A N 1
ATOM 627 C CA . THR A 1 84 ? 0.981 -15.047 3.826 1 98.06 84 THR A CA 1
ATOM 628 C C . THR A 1 84 ? 0.048 -14.594 4.949 1 98.06 84 THR A C 1
ATOM 630 O O . THR A 1 84 ? -0.964 -15.242 5.219 1 98.06 84 THR A O 1
ATOM 633 N N . ARG A 1 85 ? 0.436 -13.586 5.711 1 98.56 85 ARG A N 1
ATOM 634 C CA . ARG A 1 85 ? -0.432 -12.922 6.676 1 98.56 85 ARG A CA 1
ATOM 635 C C . ARG A 1 85 ? -1.063 -11.672 6.074 1 98.56 85 ARG A C 1
ATOM 637 O O . ARG A 1 85 ? -0.364 -10.82 5.52 1 98.56 85 ARG A O 1
ATOM 644 N N . ILE A 1 86 ? -2.406 -11.578 6.141 1 98.81 86 ILE A N 1
ATOM 645 C CA . ILE A 1 86 ? -3.162 -10.477 5.562 1 98.81 86 ILE A CA 1
ATOM 646 C C . ILE A 1 86 ? -3.615 -9.523 6.668 1 98.81 86 ILE A C 1
ATOM 648 O O . ILE A 1 86 ? -4.156 -9.961 7.688 1 98.81 86 ILE A O 1
ATOM 652 N N . SER A 1 87 ? -3.342 -8.266 6.52 1 98.81 87 SER A N 1
ATOM 653 C CA . SER A 1 87 ? -3.762 -7.238 7.461 1 98.81 87 SER A CA 1
ATOM 654 C C . SER A 1 87 ? -4.379 -6.043 6.734 1 98.81 87 SER A C 1
ATOM 656 O O . SER A 1 87 ? -4.262 -5.926 5.512 1 98.81 87 SER A O 1
ATOM 658 N N . ASN A 1 88 ? -5.137 -5.207 7.449 1 98.81 88 ASN A N 1
ATOM 659 C CA . ASN A 1 88 ? -5.641 -3.918 6.98 1 98.81 88 ASN A CA 1
ATOM 660 C C . ASN A 1 88 ? -6.574 -4.082 5.785 1 98.81 88 ASN A C 1
ATOM 662 O O . ASN A 1 88 ? -6.48 -3.33 4.812 1 98.81 88 ASN A O 1
ATOM 666 N N . LEU A 1 89 ? -7.391 -5.086 5.855 1 98.94 89 LEU A N 1
ATOM 667 C CA . LEU A 1 89 ? -8.328 -5.375 4.773 1 98.94 89 LEU A CA 1
ATOM 668 C C . LEU A 1 89 ? -9.383 -4.285 4.664 1 98.94 89 LEU A C 1
ATOM 670 O O . LEU A 1 89 ? -9.945 -3.852 5.672 1 98.94 89 LEU A O 1
ATOM 674 N N . VAL A 1 90 ? -9.555 -3.742 3.467 1 98.94 90 VAL A N 1
ATOM 675 C CA . VAL A 1 90 ? -10.586 -2.785 3.078 1 98.94 90 VAL A CA 1
ATOM 676 C C . VAL A 1 90 ? -11.414 -3.355 1.93 1 98.94 90 VAL A C 1
ATOM 678 O O . VAL A 1 90 ? -10.859 -3.838 0.938 1 98.94 90 VAL A O 1
ATOM 681 N N . ILE A 1 91 ? -12.727 -3.336 2.053 1 98.94 91 ILE A N 1
ATOM 682 C CA . ILE A 1 91 ? -13.594 -3.896 1.022 1 98.94 91 ILE A CA 1
ATOM 683 C C . ILE A 1 91 ? -14.609 -2.846 0.574 1 98.94 91 ILE A C 1
ATOM 685 O O . ILE A 1 91 ? -15.414 -2.367 1.377 1 98.94 91 ILE A O 1
ATOM 689 N N . ASP A 1 92 ? -14.57 -2.518 -0.698 1 98.81 92 ASP A N 1
ATOM 690 C CA . ASP A 1 92 ? -15.453 -1.557 -1.35 1 98.81 92 ASP A CA 1
ATOM 691 C C . ASP A 1 92 ? -16.469 -2.264 -2.244 1 98.81 92 ASP A C 1
ATOM 693 O O . ASP A 1 92 ? -16.203 -2.508 -3.422 1 98.81 92 ASP A O 1
ATOM 697 N N . THR A 1 93 ? -17.625 -2.518 -1.686 1 98.19 93 THR A N 1
ATOM 698 C CA . THR A 1 93 ? -18.625 -3.281 -2.436 1 98.19 93 THR A CA 1
ATOM 699 C C . THR A 1 93 ? -19.219 -2.434 -3.555 1 98.19 93 THR A C 1
ATOM 701 O O . THR A 1 93 ? -19.641 -2.965 -4.582 1 98.19 93 THR A O 1
ATOM 704 N N . GLU A 1 94 ? -19.203 -1.131 -3.377 1 97.5 94 GLU A N 1
ATOM 705 C CA . GLU A 1 94 ? -19.766 -0.267 -4.406 1 97.5 94 GLU A CA 1
ATOM 706 C C . GLU A 1 94 ? -18.891 -0.244 -5.656 1 97.5 94 GLU A C 1
ATOM 708 O O . GLU A 1 94 ? -19.391 -0.356 -6.773 1 97.5 94 GLU A O 1
ATOM 713 N N . ALA A 1 95 ? -17.625 -0.158 -5.465 1 98.31 95 ALA A N 1
ATOM 714 C CA . ALA A 1 95 ? -16.719 -0.064 -6.605 1 98.31 95 ALA A CA 1
ATOM 715 C C . ALA A 1 95 ? -16.156 -1.434 -6.977 1 98.31 95 ALA A C 1
ATOM 717 O O . ALA A 1 95 ? -15.414 -1.566 -7.953 1 98.31 95 ALA A O 1
ATOM 718 N N . CYS A 1 96 ? -16.422 -2.479 -6.191 1 98.62 96 CYS A N 1
ATOM 719 C CA . CYS A 1 96 ? -15.922 -3.836 -6.371 1 98.62 96 CYS A CA 1
ATOM 720 C C . CYS A 1 96 ? -14.398 -3.865 -6.312 1 98.62 96 CYS A C 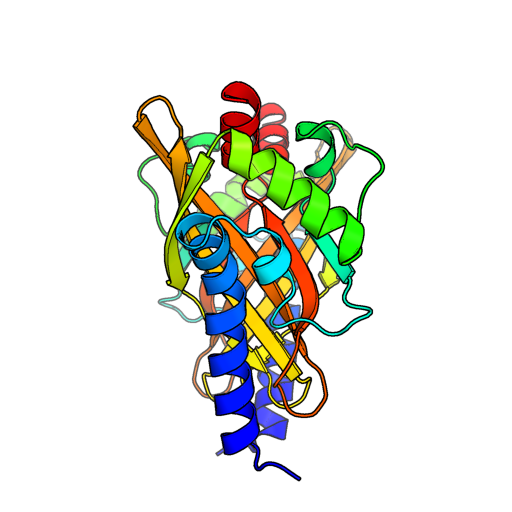1
ATOM 722 O O . CYS A 1 96 ? -13.75 -4.344 -7.238 1 98.62 96 CYS A O 1
ATOM 724 N N . LYS A 1 97 ? -13.93 -3.35 -5.23 1 98.94 97 LYS A N 1
ATOM 725 C CA . LYS A 1 97 ? -12.492 -3.275 -4.977 1 98.94 97 LYS A CA 1
ATOM 726 C C . LYS A 1 97 ? -12.156 -3.76 -3.57 1 98.94 97 LYS A C 1
ATOM 728 O O . LYS A 1 97 ? -13.039 -3.861 -2.715 1 98.94 97 LYS A O 1
ATOM 733 N N . ALA A 1 98 ? -10.922 -4.09 -3.363 1 98.94 98 ALA A N 1
ATOM 734 C CA . ALA A 1 98 ? -10.375 -4.363 -2.037 1 98.94 98 ALA A CA 1
ATOM 735 C C . ALA A 1 98 ? -8.93 -3.871 -1.929 1 98.94 98 ALA A C 1
ATOM 737 O O . ALA A 1 98 ? -8.273 -3.637 -2.943 1 98.94 98 ALA A O 1
ATOM 738 N N . ALA A 1 99 ? -8.531 -3.664 -0.774 1 99 99 ALA A N 1
ATOM 739 C CA . ALA A 1 99 ? -7.133 -3.389 -0.457 1 99 99 ALA A CA 1
ATOM 740 C C . ALA A 1 99 ? -6.691 -4.16 0.784 1 99 99 ALA A C 1
ATOM 742 O O . ALA A 1 99 ? -7.52 -4.539 1.613 1 99 99 ALA A O 1
ATOM 743 N N . ALA A 1 100 ? -5.426 -4.41 0.897 1 98.94 100 ALA A N 1
ATOM 744 C CA . ALA A 1 100 ? -4.84 -5.105 2.041 1 98.94 100 ALA A CA 1
ATOM 745 C C . ALA A 1 100 ? -3.326 -4.918 2.074 1 98.94 100 ALA A C 1
ATOM 747 O O . ALA A 1 100 ? -2.723 -4.5 1.085 1 98.94 100 ALA A O 1
ATOM 748 N N . THR A 1 101 ? -2.736 -5.191 3.199 1 98.94 101 THR A N 1
ATOM 749 C CA . THR A 1 101 ? -1.296 -5.391 3.311 1 98.94 101 THR A CA 1
ATOM 750 C C . THR A 1 101 ? -0.973 -6.84 3.652 1 98.94 101 THR A C 1
ATOM 752 O O . THR A 1 101 ? -1.802 -7.547 4.23 1 98.94 101 THR A O 1
ATOM 755 N N . THR A 1 102 ? 0.188 -7.238 3.209 1 98.88 102 THR A N 1
ATOM 756 C CA . THR A 1 102 ? 0.588 -8.617 3.486 1 98.88 102 THR A CA 1
ATOM 757 C C . THR A 1 102 ? 2.035 -8.672 3.969 1 98.88 102 THR A C 1
ATOM 759 O O . THR A 1 102 ? 2.84 -7.797 3.639 1 98.88 102 THR A O 1
ATOM 762 N N . VAL A 1 103 ? 2.299 -9.617 4.777 1 98.56 103 VAL A N 1
ATOM 763 C CA . VAL A 1 103 ? 3.637 -10.148 5.02 1 98.56 103 VAL A CA 1
ATOM 764 C C . VAL A 1 103 ? 3.725 -11.586 4.516 1 98.56 103 VAL A C 1
ATOM 766 O O . VAL A 1 103 ? 2.959 -12.445 4.949 1 98.56 103 VAL A O 1
ATOM 769 N N . THR A 1 104 ? 4.566 -11.797 3.568 1 97.94 104 THR A N 1
ATOM 770 C CA . THR A 1 104 ? 4.727 -13.102 2.934 1 97.94 104 THR A CA 1
ATOM 771 C C . THR A 1 104 ? 6.09 -13.703 3.26 1 97.94 104 THR A C 1
ATOM 773 O O . THR A 1 104 ? 7.121 -13.055 3.064 1 97.94 104 THR A O 1
ATOM 776 N N . ASP A 1 105 ? 6.098 -14.914 3.76 1 97.44 105 ASP A N 1
ATOM 777 C CA . ASP A 1 105 ? 7.344 -15.633 4.023 1 97.44 105 ASP A CA 1
ATOM 778 C C . ASP A 1 105 ? 7.824 -16.375 2.777 1 97.44 105 ASP A C 1
ATOM 780 O O . ASP A 1 105 ? 7.109 -17.219 2.23 1 97.44 105 ASP A O 1
ATOM 784 N N . VAL A 1 106 ? 9.008 -16.078 2.357 1 96.75 106 VAL A N 1
ATOM 785 C CA . VAL A 1 106 ? 9.641 -16.688 1.199 1 96.75 106 VAL A CA 1
ATOM 786 C C . VAL A 1 106 ? 10.844 -17.531 1.648 1 96.75 106 VAL A C 1
ATOM 788 O O . VAL A 1 106 ? 11.789 -17 2.238 1 96.75 106 VAL A O 1
ATOM 791 N N . LYS A 1 107 ? 10.797 -18.781 1.389 1 96 107 LYS A N 1
ATOM 792 C CA . LYS A 1 107 ? 11.875 -19.688 1.731 1 96 107 LYS A CA 1
ATOM 793 C C . LYS A 1 107 ? 12.742 -20 0.512 1 96 107 LYS A C 1
ATOM 795 O O . LYS A 1 107 ? 12.242 -20.516 -0.493 1 96 107 LYS A O 1
ATOM 800 N N . PHE A 1 108 ? 14.008 -19.812 0.664 1 93.75 108 PHE A N 1
ATOM 801 C CA . PHE A 1 108 ? 14.961 -20.078 -0.412 1 93.75 108 PHE A CA 1
ATOM 802 C C . PHE A 1 108 ? 15.539 -21.469 -0.286 1 93.75 108 PHE A C 1
ATOM 804 O O . PHE A 1 108 ? 15.383 -22.125 0.747 1 93.75 108 PHE A O 1
ATOM 811 N N . HIS A 1 109 ? 16.156 -21.828 -1.312 1 86.31 109 HIS A N 1
ATOM 812 C CA . HIS A 1 109 ? 16.672 -23.188 -1.372 1 86.31 109 HIS A CA 1
ATOM 813 C C . HIS A 1 109 ? 17.812 -23.391 -0.387 1 86.31 109 HIS A C 1
ATOM 815 O O . HIS A 1 109 ? 18.062 -24.516 0.077 1 86.31 109 HIS A O 1
ATOM 821 N N . ASP A 1 110 ? 18.484 -22.297 -0.083 1 88.81 110 ASP A N 1
ATOM 822 C CA . ASP A 1 110 ? 19.578 -22.406 0.882 1 88.81 110 ASP A CA 1
ATOM 823 C C . ASP A 1 110 ? 19.047 -22.453 2.311 1 88.81 110 ASP A C 1
ATOM 825 O O . ASP A 1 110 ? 19.812 -22.562 3.266 1 88.81 110 ASP A O 1
ATOM 829 N N . GLY A 1 111 ? 17.734 -22.297 2.439 1 91.5 111 GLY A N 1
ATOM 830 C CA . GLY A 1 111 ? 17.094 -22.438 3.736 1 91.5 111 GLY A CA 1
ATOM 831 C C . GLY A 1 111 ? 16.719 -21.109 4.367 1 91.5 111 GLY A C 1
ATOM 832 O O . GLY A 1 111 ? 15.93 -21.062 5.316 1 91.5 111 GLY A O 1
ATOM 833 N N . GLU A 1 112 ? 17.203 -20.047 3.912 1 94.12 112 GLU A N 1
ATOM 834 C CA . GLU A 1 112 ? 16.891 -18.734 4.445 1 94.12 112 GLU A CA 1
ATOM 835 C C . GLU A 1 112 ? 15.438 -18.359 4.16 1 94.12 112 GLU A C 1
ATOM 837 O O . GLU A 1 112 ? 14.922 -18.625 3.072 1 94.12 112 GLU A O 1
ATOM 842 N N . VAL A 1 113 ? 14.82 -17.781 5.172 1 94.75 113 VAL A N 1
ATOM 843 C CA . VAL A 1 113 ? 13.461 -17.266 5.016 1 94.75 113 VAL A CA 1
ATOM 844 C C . VAL A 1 113 ? 13.469 -15.742 5.086 1 94.75 113 VAL A C 1
ATOM 846 O O . VAL A 1 113 ? 14.055 -15.156 6 1 94.75 113 VAL A O 1
ATOM 849 N N . VAL A 1 114 ? 12.852 -15.125 4.109 1 94.25 114 VAL A N 1
ATOM 850 C CA . VAL A 1 114 ? 12.742 -13.672 4.043 1 94.25 114 VAL A CA 1
ATOM 851 C C . VAL A 1 114 ? 11.273 -13.266 4.094 1 94.25 114 VAL A C 1
ATOM 853 O O . VAL A 1 114 ? 10.438 -13.844 3.395 1 94.25 114 VAL A O 1
ATOM 856 N N . ALA A 1 115 ? 10.984 -12.328 4.965 1 96.31 115 ALA A N 1
ATOM 857 C CA . ALA A 1 115 ? 9.641 -11.75 4.996 1 96.31 115 ALA A CA 1
ATOM 858 C C . ALA A 1 115 ? 9.516 -10.602 4.004 1 96.31 115 ALA A C 1
ATOM 860 O O . ALA A 1 115 ? 10.289 -9.648 4.047 1 96.31 115 ALA A O 1
ATOM 861 N N . MET A 1 116 ? 8.523 -10.734 3.113 1 97 116 MET A N 1
ATOM 862 C CA . MET A 1 116 ? 8.258 -9.703 2.113 1 97 116 MET A CA 1
ATOM 863 C C . MET A 1 116 ? 6.941 -8.992 2.41 1 97 116 MET A C 1
ATOM 865 O O . MET A 1 116 ? 5.914 -9.641 2.625 1 97 116 MET A O 1
ATOM 869 N N . GLU A 1 117 ? 6.992 -7.703 2.404 1 98.38 117 GLU A N 1
ATOM 870 C CA . GLU A 1 117 ? 5.785 -6.922 2.672 1 98.38 117 GLU A CA 1
ATOM 871 C C . GLU A 1 117 ? 5.258 -6.273 1.396 1 98.38 117 GLU A C 1
ATOM 873 O O . GLU A 1 117 ? 6.035 -5.848 0.54 1 98.38 117 GLU A O 1
ATOM 878 N N . HIS A 1 118 ? 3.928 -6.227 1.256 1 98.75 118 HIS A N 1
ATOM 879 C CA . HIS A 1 118 ? 3.258 -5.578 0.132 1 98.75 118 HIS A CA 1
ATOM 880 C C . HIS A 1 118 ? 1.987 -4.867 0.585 1 98.75 118 HIS A C 1
ATOM 882 O O . HIS A 1 118 ? 1.425 -5.195 1.632 1 98.75 118 HIS A O 1
ATOM 888 N N . SER A 1 119 ? 1.646 -3.883 -0.118 1 98.94 119 SER A N 1
ATOM 889 C CA . SER A 1 119 ? 0.291 -3.34 -0.105 1 98.94 119 SER A CA 1
ATOM 890 C C . SER A 1 119 ? -0.412 -3.576 -1.438 1 98.94 119 SER A C 1
ATOM 892 O O . SER A 1 119 ? 0.205 -3.461 -2.5 1 98.94 119 SER A O 1
ATOM 894 N N . TRP A 1 120 ? -1.691 -3.906 -1.379 1 98.94 120 TRP A N 1
ATOM 895 C CA . TRP A 1 120 ? -2.441 -4.324 -2.559 1 98.94 120 TRP A CA 1
ATOM 896 C C . TRP A 1 120 ? -3.693 -3.473 -2.738 1 98.94 120 TRP A C 1
ATOM 898 O O . TRP A 1 120 ? -4.367 -3.135 -1.763 1 98.94 120 TRP A O 1
ATOM 908 N N . VAL A 1 121 ? -3.982 -3.174 -3.963 1 99 121 VAL A N 1
ATOM 909 C CA . VAL A 1 121 ? -5.328 -2.787 -4.379 1 99 121 VAL A CA 1
ATOM 910 C C . VAL A 1 121 ? -5.816 -3.719 -5.484 1 99 121 VAL A C 1
ATOM 912 O O . VAL A 1 121 ? -5.117 -3.932 -6.477 1 99 121 VAL A O 1
ATOM 915 N N . LEU A 1 122 ? -6.965 -4.297 -5.254 1 99 122 LEU A N 1
ATOM 916 C CA . LEU A 1 122 ? -7.551 -5.25 -6.188 1 99 122 LEU A CA 1
ATOM 917 C C . LEU A 1 122 ? -8.898 -4.746 -6.707 1 99 122 LEU A C 1
ATOM 919 O O . LEU A 1 122 ? -9.695 -4.203 -5.941 1 99 122 LEU A O 1
ATOM 923 N N . GLU A 1 123 ? -9.078 -4.91 -8 1 98.94 123 GLU A N 1
ATOM 924 C CA . GLU A 1 123 ? -10.391 -4.695 -8.609 1 98.94 123 GLU A CA 1
ATOM 925 C C . GLU A 1 123 ? -11 -6.012 -9.086 1 98.94 123 GLU A C 1
ATOM 927 O O . GLU A 1 123 ? -10.281 -6.883 -9.594 1 98.94 123 GLU A O 1
ATOM 932 N N . PHE A 1 124 ? -12.297 -6.113 -8.992 1 98.94 124 PHE A N 1
ATOM 933 C CA . PHE A 1 124 ? -12.961 -7.387 -9.25 1 98.94 124 PHE A CA 1
ATOM 934 C C . PHE A 1 124 ? -13.961 -7.254 -10.398 1 98.94 124 PHE A C 1
ATOM 936 O O . PHE A 1 124 ? -14.336 -6.141 -10.773 1 98.94 124 PHE A O 1
ATOM 943 N N . ASN A 1 125 ? -14.312 -8.414 -10.906 1 98.56 125 ASN A N 1
ATOM 944 C CA . ASN A 1 125 ? -15.508 -8.461 -11.742 1 98.56 125 ASN A CA 1
ATOM 945 C C . ASN A 1 125 ? -16.766 -8.227 -10.93 1 98.56 125 ASN A C 1
ATOM 947 O O . ASN A 1 125 ? -16.719 -8.125 -9.703 1 98.56 125 ASN A O 1
ATOM 951 N N . ASP A 1 126 ? -17.875 -8.156 -11.5 1 97.12 126 ASP A N 1
ATOM 952 C CA . ASP A 1 126 ? -19.109 -7.609 -10.93 1 97.12 126 ASP A CA 1
ATOM 953 C C . ASP A 1 126 ? -19.562 -8.422 -9.719 1 97.12 126 ASP A C 1
ATOM 955 O O . ASP A 1 126 ? -20.125 -7.879 -8.773 1 97.12 126 ASP A O 1
ATOM 959 N N . ASP A 1 127 ? -19.297 -9.711 -9.75 1 97.56 127 ASP A N 1
ATOM 960 C CA . ASP A 1 127 ? -19.828 -10.516 -8.656 1 97.56 127 ASP A CA 1
ATOM 961 C C . ASP A 1 127 ? -18.734 -10.836 -7.637 1 97.56 127 ASP A C 1
ATOM 963 O O . ASP A 1 127 ? -18.953 -11.648 -6.73 1 97.56 127 ASP A O 1
ATOM 967 N N . GLY A 1 128 ? -17.516 -10.305 -7.785 1 98.62 128 GLY A N 1
ATOM 968 C CA . GLY A 1 128 ? -16.453 -10.398 -6.789 1 98.62 128 GLY A CA 1
ATOM 969 C C . GLY A 1 128 ? -15.727 -11.727 -6.824 1 98.62 128 GLY A C 1
ATOM 970 O O . GLY A 1 128 ? -14.906 -12.008 -5.945 1 98.62 128 GLY A O 1
ATOM 971 N N . SER A 1 129 ? -15.969 -12.508 -7.918 1 98.62 129 SER A N 1
ATOM 972 C CA . SER A 1 129 ? -15.453 -13.875 -7.91 1 98.62 129 SER A CA 1
ATOM 973 C C . SER A 1 129 ? -14.07 -13.945 -8.539 1 98.62 129 SER A C 1
ATOM 975 O O . SER A 1 129 ? -13.367 -14.945 -8.391 1 98.62 129 SER A O 1
ATOM 977 N N . LYS A 1 130 ? -13.664 -12.891 -9.312 1 98.94 130 LYS A N 1
ATOM 978 C CA . LYS A 1 130 ? -12.352 -12.836 -9.945 1 98.94 130 LYS A CA 1
ATOM 979 C C . LYS A 1 130 ? -11.742 -11.445 -9.836 1 98.94 130 LYS A C 1
ATOM 981 O O . LYS A 1 130 ? -12.453 -10.438 -9.898 1 98.94 130 LYS A O 1
ATOM 986 N N . VAL A 1 131 ? -10.445 -11.422 -9.766 1 98.94 131 VAL A N 1
ATOM 987 C CA . VAL A 1 131 ? -9.688 -10.172 -9.797 1 98.94 131 VAL A CA 1
ATOM 988 C C . VAL A 1 131 ? -9.414 -9.766 -11.242 1 98.94 131 VAL A C 1
ATOM 990 O O . VAL A 1 131 ? -8.938 -10.57 -12.039 1 98.94 131 VAL A O 1
ATOM 993 N N . ARG A 1 132 ? -9.68 -8.539 -11.57 1 98.81 132 ARG A N 1
ATOM 994 C CA . ARG A 1 132 ? -9.469 -8.094 -12.945 1 98.81 132 ARG A CA 1
ATOM 995 C C . ARG A 1 132 ? -8.289 -7.137 -13.039 1 98.81 132 ARG A C 1
ATOM 997 O O . ARG A 1 132 ? -7.762 -6.902 -14.125 1 98.81 132 ARG A O 1
ATOM 1004 N N . LYS A 1 133 ? -7.898 -6.508 -11.984 1 98.88 133 LYS A N 1
ATOM 1005 C CA . LYS A 1 133 ? -6.75 -5.605 -11.914 1 98.88 133 LYS A CA 1
ATOM 1006 C C . LYS A 1 133 ? -6.047 -5.707 -10.562 1 98.88 133 LYS A C 1
ATOM 1008 O O . LYS A 1 133 ? -6.703 -5.773 -9.523 1 98.88 133 LYS A O 1
ATOM 1013 N N . VAL A 1 134 ? -4.758 -5.754 -10.625 1 98.94 134 VAL A N 1
ATOM 1014 C CA . VAL A 1 134 ? -3.918 -5.82 -9.438 1 98.94 134 VAL A CA 1
ATOM 1015 C C . VAL A 1 134 ? -2.992 -4.605 -9.391 1 98.94 134 VAL A C 1
ATOM 1017 O O . VAL A 1 134 ? -2.332 -4.285 -10.383 1 98.94 134 VAL A O 1
ATOM 1020 N N . VAL A 1 135 ? -3.006 -3.912 -8.344 1 98.88 135 VAL A N 1
ATOM 1021 C CA . VAL A 1 135 ? -1.951 -2.959 -8.008 1 98.88 135 VAL A CA 1
ATOM 1022 C C . VAL A 1 135 ? -1.162 -3.465 -6.801 1 98.88 135 VAL A C 1
ATOM 1024 O O . VAL A 1 135 ? -1.726 -3.67 -5.723 1 98.88 135 VAL A O 1
ATOM 1027 N N . GLU A 1 136 ? 0.076 -3.709 -7.039 1 98.62 136 GLU A N 1
ATOM 1028 C CA . GLU A 1 136 ? 0.986 -4.227 -6.023 1 98.62 136 GLU A CA 1
ATOM 1029 C C . GLU A 1 136 ? 2.059 -3.199 -5.668 1 98.62 136 GLU A C 1
ATOM 1031 O O . GLU A 1 136 ? 2.934 -2.9 -6.484 1 98.62 136 GLU A O 1
ATOM 1036 N N . PHE A 1 137 ? 1.97 -2.666 -4.504 1 98.69 137 PHE A N 1
ATOM 1037 C CA . PHE A 1 137 ? 2.994 -1.787 -3.951 1 98.69 137 PHE A CA 1
ATOM 1038 C C . PHE A 1 137 ? 4.039 -2.586 -3.184 1 98.69 137 PHE A C 1
ATOM 1040 O O . PHE A 1 137 ? 3.752 -3.127 -2.113 1 98.69 137 PHE A O 1
ATOM 1047 N N . CYS A 1 138 ? 5.223 -2.615 -3.689 1 97.94 138 CYS A N 1
ATOM 1048 C CA . CYS A 1 138 ? 6.234 -3.549 -3.217 1 97.94 138 CYS A CA 1
ATOM 1049 C C . CYS A 1 138 ? 7.164 -2.883 -2.209 1 97.94 138 CYS A C 1
ATOM 1051 O O . CYS A 1 138 ? 7.449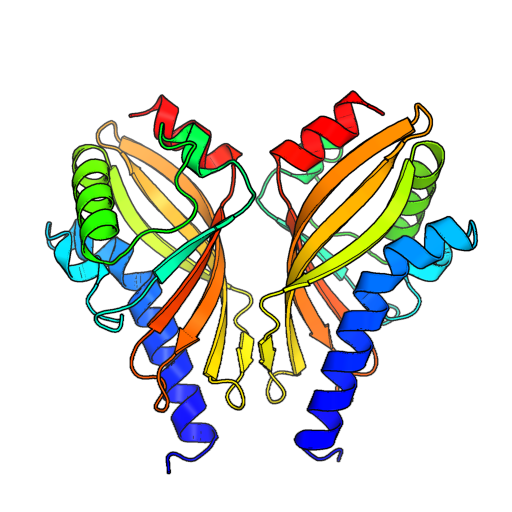 -1.689 -2.316 1 97.94 138 CYS A O 1
ATOM 1053 N N . ASP A 1 139 ? 7.641 -3.637 -1.272 1 96.88 139 ASP A N 1
ATOM 1054 C CA . ASP A 1 139 ? 8.789 -3.287 -0.441 1 96.88 139 ASP A CA 1
ATOM 1055 C C . ASP A 1 139 ? 10.086 -3.375 -1.236 1 96.88 139 ASP A C 1
ATOM 1057 O O . ASP A 1 139 ? 10.625 -4.469 -1.441 1 96.88 139 ASP A O 1
ATOM 1061 N N . MET A 1 140 ? 10.688 -2.291 -1.536 1 94.06 140 MET A N 1
ATOM 1062 C CA . MET A 1 140 ? 11.852 -2.25 -2.412 1 94.06 140 MET A CA 1
ATOM 1063 C C . MET A 1 140 ? 13.039 -2.961 -1.771 1 94.06 140 MET A C 1
ATOM 1065 O O . MET A 1 140 ? 13.836 -3.598 -2.465 1 94.06 140 MET A O 1
ATOM 1069 N N . ASN A 1 141 ? 13.172 -2.818 -0.477 1 92.25 141 ASN A N 1
ATOM 1070 C CA . ASN A 1 141 ? 14.25 -3.52 0.209 1 92.25 141 ASN A CA 1
ATOM 1071 C C . ASN A 1 141 ? 14.062 -5.031 0.142 1 92.25 141 ASN A C 1
ATOM 1073 O O . ASN A 1 141 ? 15.031 -5.773 -0.036 1 92.25 141 ASN A O 1
ATOM 1077 N N . GLY A 1 142 ? 12.82 -5.418 0.307 1 91.62 142 GLY A N 1
ATOM 1078 C CA . GLY A 1 142 ? 12.531 -6.836 0.16 1 91.62 142 GLY A CA 1
ATOM 1079 C C . GLY A 1 142 ? 12.828 -7.363 -1.231 1 91.62 142 GLY A C 1
ATOM 1080 O O . GLY A 1 142 ? 13.398 -8.445 -1.384 1 91.62 142 GLY A O 1
ATOM 1081 N N . VAL A 1 143 ? 12.477 -6.582 -2.25 1 93.62 143 VAL A N 1
ATOM 1082 C CA . VAL A 1 143 ? 12.727 -6.973 -3.633 1 93.62 143 VAL A CA 1
ATOM 1083 C C . VAL A 1 143 ? 14.234 -7.07 -3.875 1 93.62 143 VAL A C 1
ATOM 1085 O O . VAL A 1 143 ? 14.703 -8.023 -4.496 1 93.62 143 VAL A O 1
ATOM 1088 N N . ARG A 1 144 ? 15.039 -6.164 -3.348 1 93.06 144 ARG A N 1
ATOM 1089 C CA . ARG A 1 144 ? 16.484 -6.203 -3.494 1 93.06 144 ARG A CA 1
ATOM 1090 C C . ARG A 1 144 ? 17.062 -7.473 -2.879 1 93.06 144 ARG A C 1
ATOM 1092 O O . ARG A 1 144 ? 17.922 -8.125 -3.477 1 93.06 144 ARG A O 1
ATOM 1099 N N . ARG A 1 145 ? 16.578 -7.785 -1.746 1 89.75 145 ARG A N 1
ATOM 1100 C CA . ARG A 1 145 ? 17.047 -8.984 -1.072 1 89.75 145 ARG A CA 1
ATOM 1101 C C . ARG A 1 145 ? 16.766 -10.234 -1.901 1 89.75 145 ARG A C 1
ATOM 1103 O O . ARG A 1 145 ? 17.594 -11.141 -1.976 1 89.75 145 ARG A O 1
ATOM 1110 N N . MET A 1 146 ? 15.617 -10.227 -2.527 1 88.75 146 MET A N 1
ATOM 1111 C CA . MET A 1 146 ? 15.227 -11.352 -3.373 1 88.75 146 MET A CA 1
ATOM 1112 C C . MET A 1 146 ? 16.156 -11.461 -4.582 1 88.75 146 MET A C 1
ATOM 1114 O O . MET A 1 146 ? 16.578 -12.562 -4.941 1 88.75 146 MET A O 1
ATOM 1118 N N . VAL A 1 147 ? 16.484 -10.359 -5.148 1 88 147 VAL A N 1
ATOM 1119 C CA . VAL A 1 147 ? 17.328 -10.32 -6.34 1 88 147 VAL A CA 1
ATOM 1120 C C . VAL A 1 147 ? 18.75 -10.742 -5.98 1 88 147 VAL A C 1
ATOM 1122 O O . VAL A 1 147 ? 19.391 -11.477 -6.734 1 88 147 VAL A O 1
ATOM 1125 N N . GLU A 1 148 ? 19.219 -10.305 -4.879 1 87.12 148 GLU A N 1
ATOM 1126 C CA . GLU A 1 148 ? 20.578 -10.641 -4.43 1 87.12 148 GLU A CA 1
ATOM 1127 C C . GLU A 1 148 ? 20.719 -12.141 -4.184 1 87.12 148 GLU A C 1
ATOM 1129 O O . GLU A 1 148 ? 21.797 -12.695 -4.359 1 87.12 148 GLU A O 1
ATOM 1134 N N . LYS A 1 149 ? 19.719 -12.703 -3.809 1 83.75 149 LYS A N 1
ATOM 1135 C CA . LYS A 1 149 ? 19.75 -14.133 -3.525 1 83.75 149 LYS A CA 1
ATOM 1136 C C . LYS A 1 149 ? 19.531 -14.953 -4.797 1 83.75 149 LYS A C 1
ATOM 1138 O O . LYS A 1 149 ? 19.797 -16.156 -4.82 1 83.75 149 LYS A O 1
ATOM 1143 N N . SER A 1 150 ? 19 -14.305 -5.844 1 70.19 150 SER A N 1
ATOM 1144 C CA . SER A 1 150 ? 18.703 -15.023 -7.078 1 70.19 150 SER A CA 1
ATOM 1145 C C . SER A 1 150 ? 19.953 -15.172 -7.949 1 70.19 150 SER A C 1
ATOM 1147 O O . SER A 1 150 ? 20.094 -16.172 -8.664 1 70.19 150 SER A O 1
ATOM 1149 N N . MET B 1 1 ? -28.625 7.863 11.516 1 48.53 1 MET B N 1
ATOM 1150 C CA . MET B 1 1 ? -27.5 7.059 11.031 1 48.53 1 MET B CA 1
ATOM 1151 C C . MET B 1 1 ? -27.234 7.328 9.555 1 48.53 1 MET B C 1
ATOM 1153 O O . MET B 1 1 ? -28.172 7.348 8.742 1 48.53 1 MET B O 1
ATOM 1157 N N . SER B 1 2 ? -26.094 7.973 9.227 1 67.31 2 SER B N 1
ATOM 1158 C CA . SER B 1 2 ? -25.812 8.398 7.859 1 67.31 2 SER B CA 1
ATOM 1159 C C . SER B 1 2 ? -25.953 7.238 6.879 1 67.31 2 SER B C 1
ATOM 1161 O O . SER B 1 2 ? -25.641 6.094 7.219 1 67.31 2 SER B O 1
ATOM 1163 N N . SER B 1 3 ? -26.781 7.461 5.879 1 86.69 3 SER B N 1
ATOM 1164 C CA . SER B 1 3 ? -26.906 6.441 4.84 1 86.69 3 SER B CA 1
ATOM 1165 C C . SER B 1 3 ? -25.531 5.984 4.352 1 86.69 3 SER B C 1
ATOM 1167 O O . SER B 1 3 ? -24.531 6.672 4.566 1 86.69 3 SER B O 1
ATOM 1169 N N . THR B 1 4 ? -25.594 4.832 3.959 1 91.38 4 THR B N 1
ATOM 1170 C CA . THR B 1 4 ? -24.359 4.293 3.389 1 91.38 4 THR B CA 1
ATOM 1171 C C . THR B 1 4 ? -23.766 5.258 2.367 1 91.38 4 THR B C 1
ATOM 1173 O O . THR B 1 4 ? -22.547 5.438 2.307 1 91.38 4 THR B O 1
ATOM 1176 N N . LYS B 1 5 ? -24.594 5.941 1.662 1 94.31 5 LYS B N 1
ATOM 1177 C CA . LYS B 1 5 ? -24.156 6.906 0.659 1 94.31 5 LYS B CA 1
ATOM 1178 C C . LYS B 1 5 ? -23.516 8.125 1.313 1 94.31 5 LYS B C 1
ATOM 1180 O O . LYS B 1 5 ? -22.484 8.625 0.845 1 94.31 5 LYS B O 1
ATOM 1185 N N . GLU B 1 6 ? -24.094 8.594 2.336 1 96.25 6 GLU B N 1
ATOM 1186 C CA . GLU B 1 6 ? -23.547 9.742 3.061 1 96.25 6 GLU B CA 1
ATOM 1187 C C . GLU B 1 6 ? -22.203 9.414 3.697 1 96.25 6 GLU B C 1
ATOM 1189 O O . GLU B 1 6 ? -21.297 10.234 3.693 1 96.25 6 GLU B O 1
ATOM 1194 N N . LEU B 1 7 ? -22.156 8.266 4.266 1 97.88 7 LEU B N 1
ATOM 1195 C CA . LEU B 1 7 ? -20.922 7.836 4.891 1 97.88 7 LEU B CA 1
ATOM 1196 C C . LEU B 1 7 ? -19.812 7.695 3.852 1 97.88 7 LEU B C 1
ATOM 1198 O O . LEU B 1 7 ? -18.656 8.07 4.105 1 97.88 7 LEU B O 1
ATOM 1202 N N . ARG B 1 8 ? -20.125 7.191 2.695 1 98.5 8 ARG B N 1
ATOM 1203 C CA . ARG B 1 8 ? -19.141 7.07 1.621 1 98.5 8 ARG B CA 1
ATOM 1204 C C . ARG B 1 8 ? -18.594 8.438 1.212 1 98.5 8 ARG B C 1
ATOM 1206 O O . ARG B 1 8 ? -17.391 8.609 1.048 1 98.5 8 ARG B O 1
ATOM 1213 N N . ILE B 1 9 ? -19.469 9.406 1.054 1 98.5 9 ILE B N 1
ATOM 1214 C CA . ILE B 1 9 ? -19.094 10.758 0.682 1 98.5 9 ILE B CA 1
ATOM 1215 C C . ILE B 1 9 ? -18.188 11.359 1.762 1 98.5 9 ILE B C 1
ATOM 1217 O O . ILE B 1 9 ? -17.172 11.977 1.456 1 98.5 9 ILE B O 1
ATOM 1221 N N . ALA B 1 10 ? -18.562 11.141 3.021 1 98.75 10 ALA B N 1
ATOM 1222 C CA . ALA B 1 10 ? -17.781 11.664 4.137 1 98.75 10 ALA B CA 1
ATOM 1223 C C . ALA B 1 10 ? -16.391 11.055 4.16 1 98.75 10 ALA B C 1
ATOM 1225 O O . ALA B 1 10 ? -15.398 11.773 4.309 1 98.75 10 ALA B O 1
ATOM 1226 N N . ILE B 1 11 ? -16.297 9.742 3.951 1 98.88 11 ILE B N 1
ATOM 1227 C CA . ILE B 1 11 ? -15.023 9.047 3.977 1 98.88 11 ILE B CA 1
ATOM 1228 C C . ILE B 1 11 ? -14.141 9.531 2.828 1 98.88 11 ILE B C 1
ATOM 1230 O O . ILE B 1 11 ? -12.953 9.805 3.018 1 98.88 11 ILE B O 1
ATOM 1234 N N . GLU B 1 12 ? -14.75 9.648 1.656 1 98.88 12 GLU B N 1
ATOM 1235 C CA . GLU B 1 12 ? -13.969 10.125 0.519 1 98.88 12 GLU B CA 1
ATOM 1236 C C . GLU B 1 12 ? -13.469 11.547 0.755 1 98.88 12 GLU B C 1
ATOM 1238 O O . GLU B 1 12 ? -12.297 11.844 0.52 1 98.88 12 GLU B O 1
ATOM 1243 N N . HIS B 1 13 ? -14.383 12.398 1.2 1 98.88 13 HIS B N 1
ATOM 1244 C CA . HIS B 1 13 ? -14.023 13.781 1.472 1 98.88 13 HIS B CA 1
ATOM 1245 C C . HIS B 1 13 ? -12.891 13.875 2.488 1 98.88 13 HIS B C 1
ATOM 1247 O O . HIS B 1 13 ? -11.898 14.57 2.258 1 98.88 13 HIS B O 1
ATOM 1253 N N . THR B 1 14 ? -12.984 13.172 3.637 1 98.94 14 THR B N 1
ATOM 1254 C CA . THR B 1 14 ? -11.977 13.195 4.691 1 98.94 14 THR B CA 1
ATOM 1255 C C . THR B 1 14 ? -10.664 12.609 4.188 1 98.94 14 THR B C 1
ATOM 1257 O O . THR B 1 14 ? -9.586 13.102 4.535 1 98.94 14 THR B O 1
ATOM 1260 N N . THR B 1 15 ? -10.727 11.531 3.332 1 98.94 15 THR B N 1
ATOM 1261 C CA . THR B 1 15 ? -9.523 10.961 2.748 1 98.94 15 THR B CA 1
ATOM 1262 C C . THR B 1 15 ? -8.758 12.008 1.947 1 98.94 15 THR B C 1
ATOM 1264 O O . THR B 1 15 ? -7.551 12.188 2.137 1 98.94 15 THR B O 1
ATOM 1267 N N . ARG B 1 16 ? -9.469 12.727 1.116 1 98.88 16 ARG B N 1
ATOM 1268 C CA . ARG B 1 16 ? -8.836 13.711 0.25 1 98.88 16 ARG B CA 1
ATOM 1269 C C . ARG B 1 16 ? -8.312 14.898 1.06 1 98.88 16 ARG B C 1
ATOM 1271 O O . ARG B 1 16 ? -7.223 15.406 0.788 1 98.88 16 ARG B O 1
ATOM 1278 N N . GLN B 1 17 ? -9.047 15.297 2.105 1 98.81 17 GLN B N 1
ATOM 1279 C CA . GLN B 1 17 ? -8.594 16.375 2.98 1 98.81 17 GLN B CA 1
ATOM 1280 C C . GLN B 1 17 ? -7.344 15.961 3.754 1 98.81 17 GLN B C 1
ATOM 1282 O O . GLN B 1 17 ? -6.387 16.734 3.859 1 98.81 17 GLN B O 1
ATOM 1287 N N . PHE B 1 18 ? -7.336 14.812 4.285 1 98.94 18 PHE B N 1
ATOM 1288 C CA . PHE B 1 18 ? -6.215 14.281 5.047 1 98.94 18 PHE B CA 1
ATOM 1289 C C . PHE B 1 18 ? -4.949 14.25 4.199 1 98.94 18 PHE B C 1
ATOM 1291 O O . PHE B 1 18 ? -3.898 14.727 4.625 1 98.94 18 PHE B O 1
ATOM 1298 N N . LEU B 1 19 ? -5.066 13.703 3.035 1 98.88 19 LEU B N 1
ATOM 1299 C CA . LEU B 1 19 ? -3.902 13.586 2.164 1 98.88 19 LEU B CA 1
ATOM 1300 C C . LEU B 1 19 ? -3.473 14.953 1.643 1 98.88 19 LEU B C 1
ATOM 1302 O O . LEU B 1 19 ? -2.287 15.18 1.386 1 98.88 19 LEU B O 1
ATOM 1306 N N . GLY B 1 20 ? -4.406 15.859 1.547 1 98.62 20 GLY B N 1
ATOM 1307 C CA . GLY B 1 20 ? -4.113 17.219 1.119 1 98.62 20 GLY B CA 1
ATOM 1308 C C . GLY B 1 20 ? -3.461 18.062 2.201 1 98.62 20 GLY B C 1
ATOM 1309 O O . GLY B 1 20 ? -2.9 19.125 1.918 1 98.62 20 GLY B O 1
ATOM 1310 N N . ALA B 1 21 ? -3.568 17.625 3.424 1 98.75 21 ALA B N 1
ATOM 1311 C CA . ALA B 1 21 ? -3.027 18.375 4.551 1 98.75 21 ALA B CA 1
ATOM 1312 C C . ALA B 1 21 ? -1.522 18.594 4.402 1 98.75 21 ALA B C 1
ATOM 1314 O O . ALA B 1 21 ? -0.985 19.609 4.832 1 98.75 21 ALA B O 1
ATOM 1315 N N . TYR B 1 22 ? -0.851 17.641 3.764 1 98.5 22 TYR B N 1
ATOM 1316 C CA . TYR B 1 22 ? 0.595 17.75 3.596 1 98.5 22 TYR B CA 1
ATOM 1317 C C . TYR B 1 22 ? 0.963 19 2.795 1 98.5 22 TYR B C 1
ATOM 1319 O O . TYR B 1 22 ? 1.926 19.688 3.125 1 98.5 22 TYR B O 1
ATOM 1327 N N . LYS B 1 23 ? 0.263 19.203 1.794 1 98.38 23 LYS B N 1
ATOM 1328 C CA . LYS B 1 23 ? 0.485 20.406 1.002 1 98.38 23 LYS B CA 1
ATOM 1329 C C . LYS B 1 23 ? 0.091 21.656 1.783 1 98.38 23 LYS B C 1
ATOM 1331 O O . LYS B 1 23 ? 0.806 22.656 1.76 1 98.38 23 LYS B O 1
ATOM 1336 N N . ASP B 1 24 ? -1.051 21.609 2.465 1 98.56 24 ASP B N 1
ATOM 1337 C CA . ASP B 1 24 ? -1.558 22.75 3.219 1 98.56 24 ASP B CA 1
ATOM 1338 C C . ASP B 1 24 ? -0.553 23.203 4.277 1 98.56 24 ASP B C 1
ATOM 1340 O O . ASP B 1 24 ? -0.407 24.391 4.539 1 98.56 24 ASP B O 1
ATOM 1344 N N . CYS B 1 25 ? 0.09 22.281 4.941 1 98.44 25 CYS B N 1
ATOM 1345 C CA . CYS B 1 25 ? 1.118 22.609 5.922 1 98.44 25 CYS B CA 1
ATOM 1346 C C . CYS B 1 25 ? 2.156 23.547 5.324 1 98.44 25 CYS B C 1
ATOM 1348 O O . CYS B 1 25 ? 2.502 24.562 5.93 1 98.44 25 CYS B O 1
ATOM 1350 N N . GLY B 1 26 ? 2.654 23.156 4.164 1 96.19 26 GLY B N 1
ATOM 1351 C CA . GLY B 1 26 ? 3.668 23.953 3.494 1 96.19 26 GLY B CA 1
ATOM 1352 C C . GLY B 1 26 ? 3.164 25.328 3.062 1 96.19 26 GLY B C 1
ATOM 1353 O O . GLY B 1 26 ? 3.84 26.328 3.268 1 96.19 26 GLY B O 1
ATOM 1354 N N . GLU B 1 27 ? 2.012 25.359 2.504 1 97.31 27 GLU B N 1
ATOM 1355 C CA . GLU B 1 27 ? 1.436 26.594 2.002 1 97.31 27 GLU B CA 1
ATOM 1356 C C . GLU B 1 27 ? 1.183 27.594 3.137 1 97.31 27 GLU B C 1
ATOM 1358 O O . GLU B 1 27 ? 1.418 28.781 2.984 1 97.31 27 GLU B O 1
ATOM 1363 N N . ALA B 1 28 ? 0.797 27.094 4.277 1 98 28 ALA B N 1
ATOM 1364 C CA . ALA B 1 28 ? 0.459 27.938 5.414 1 98 28 ALA B CA 1
ATOM 1365 C C . ALA B 1 28 ? 1.654 28.109 6.344 1 98 28 ALA B C 1
ATOM 1367 O O . ALA B 1 28 ? 1.604 28.906 7.293 1 98 28 ALA B O 1
ATOM 1368 N N . ASN B 1 29 ? 2.643 27.359 6.074 1 97.12 29 ASN B N 1
ATOM 1369 C CA . ASN B 1 29 ? 3.787 27.297 6.977 1 97.12 29 ASN B CA 1
ATOM 1370 C C . ASN B 1 29 ? 3.357 26.984 8.406 1 97.12 29 ASN B C 1
ATOM 1372 O O . ASN B 1 29 ? 3.734 27.703 9.336 1 97.12 29 ASN B O 1
ATOM 1376 N N . ASP B 1 30 ? 2.523 25.984 8.562 1 98.56 30 ASP B N 1
ATOM 1377 C CA . ASP B 1 30 ? 1.94 25.594 9.844 1 98.56 30 ASP B CA 1
ATOM 1378 C C . ASP B 1 30 ? 1.843 24.062 9.953 1 98.56 30 ASP B C 1
ATOM 1380 O O . ASP B 1 30 ? 0.877 23.469 9.477 1 98.56 30 ASP B O 1
ATOM 1384 N N . PRO B 1 31 ? 2.771 23.422 10.641 1 98.5 31 PRO B N 1
ATOM 1385 C CA . PRO B 1 31 ? 2.785 21.969 10.719 1 98.5 31 PRO B CA 1
ATOM 1386 C C . PRO B 1 31 ? 1.584 21.406 11.477 1 98.5 31 PRO B C 1
ATOM 1388 O O . PRO B 1 31 ? 1.277 20.219 11.359 1 98.5 31 PRO B O 1
ATOM 1391 N N . SER B 1 32 ? 0.888 22.172 12.242 1 98.5 32 SER B N 1
ATOM 1392 C CA . SER B 1 32 ? -0.233 21.672 13.031 1 98.5 32 SER B CA 1
ATOM 1393 C C . SER B 1 32 ? -1.398 21.266 12.133 1 98.5 32 SER B C 1
ATOM 1395 O O . SER B 1 32 ? -2.275 20.5 12.555 1 98.5 32 SER B O 1
ATOM 1397 N N . ILE B 1 33 ? -1.458 21.719 10.898 1 98.75 33 ILE B N 1
ATOM 1398 C CA . ILE B 1 33 ? -2.504 21.406 9.93 1 98.75 33 ILE B CA 1
ATOM 1399 C C . ILE B 1 33 ? -2.506 19.906 9.648 1 98.75 33 ILE B C 1
ATOM 1401 O O . ILE B 1 33 ? -3.543 19.328 9.305 1 98.75 33 ILE B O 1
ATOM 1405 N N . ILE B 1 34 ? -1.346 19.219 9.914 1 98.81 34 ILE B N 1
ATOM 1406 C CA . ILE B 1 34 ? -1.204 17.797 9.594 1 98.81 34 ILE B CA 1
ATOM 1407 C C . ILE B 1 34 ? -2.201 16.984 10.406 1 98.81 34 ILE B C 1
ATOM 1409 O O . ILE B 1 34 ? -2.586 15.883 10.008 1 98.81 34 ILE B O 1
ATOM 1413 N N . ASN B 1 35 ? -2.66 17.547 11.555 1 98.81 35 ASN B N 1
ATOM 1414 C CA . ASN B 1 35 ? -3.539 16.812 12.461 1 98.81 35 ASN B CA 1
ATOM 1415 C C . ASN B 1 35 ? -4.984 17.281 12.344 1 98.81 35 ASN B C 1
ATOM 1417 O O . ASN B 1 35 ? -5.844 16.875 13.125 1 98.81 35 ASN B O 1
ATOM 1421 N N . ARG B 1 36 ? -5.301 18.078 11.391 1 98.81 36 ARG B N 1
ATOM 1422 C CA . ARG B 1 36 ? -6.613 18.688 11.219 1 98.81 36 ARG B CA 1
ATOM 1423 C C . ARG B 1 36 ? -7.699 17.625 11.07 1 98.81 36 ARG B C 1
ATOM 1425 O O . ARG B 1 36 ? -8.789 17.766 11.625 1 98.81 36 ARG B O 1
ATOM 1432 N N . ASP B 1 37 ? -7.41 16.578 10.391 1 98.88 37 ASP B N 1
ATOM 1433 C CA . ASP B 1 37 ? -8.445 15.641 9.961 1 98.88 37 ASP B CA 1
ATOM 1434 C C . ASP B 1 37 ? -8.312 14.312 10.703 1 98.88 37 ASP B C 1
ATOM 1436 O O . ASP B 1 37 ? -8.805 13.281 10.234 1 98.88 37 ASP B O 1
ATOM 1440 N N . VAL B 1 38 ? -7.617 14.32 11.875 1 98.94 38 VAL B N 1
ATOM 1441 C CA . VAL B 1 38 ? -7.453 13.078 12.617 1 98.94 38 VAL B CA 1
ATOM 1442 C C . VAL B 1 38 ? -8.086 13.211 14 1 98.94 38 VAL B C 1
ATOM 1444 O O . VAL B 1 38 ? -8.297 14.328 14.484 1 98.94 38 VAL B O 1
ATOM 1447 N N . THR B 1 39 ? -8.477 12.086 14.562 1 98.88 39 THR B N 1
ATOM 1448 C CA . THR B 1 39 ? -8.938 12.086 15.953 1 98.88 39 THR B CA 1
ATOM 1449 C C . THR B 1 39 ? -7.777 12.383 16.906 1 98.88 39 THR B C 1
ATOM 1451 O O . THR B 1 39 ? -6.609 12.258 16.531 1 98.88 39 THR B O 1
ATOM 1454 N N . GLU B 1 40 ? -8.039 12.719 18.125 1 98.38 40 GLU B N 1
ATOM 1455 C CA . GLU B 1 40 ? -7.035 13.102 19.125 1 98.38 40 GLU B CA 1
ATOM 1456 C C . GLU B 1 40 ? -6.09 11.945 19.422 1 98.38 40 GLU B C 1
ATOM 1458 O O . GLU B 1 40 ? -4.906 12.156 19.703 1 98.38 40 GLU B O 1
ATOM 1463 N N . ASP B 1 41 ? -6.602 10.727 19.312 1 98.12 41 ASP B N 1
ATOM 1464 C CA . ASP B 1 41 ? -5.82 9.547 19.672 1 98.12 41 ASP B CA 1
ATOM 1465 C C . ASP B 1 41 ? -5.352 8.797 18.422 1 98.12 41 ASP B C 1
ATOM 1467 O O . ASP B 1 41 ? -5.039 7.605 18.484 1 98.12 41 ASP B O 1
ATOM 1471 N N . CYS B 1 42 ? -5.355 9.484 17.312 1 98.81 42 CYS B N 1
ATOM 1472 C CA . CYS B 1 42 ? -4.957 8.859 16.062 1 98.81 42 CYS B CA 1
ATOM 1473 C C . CYS B 1 42 ? -3.541 8.305 16.156 1 98.81 42 CYS B C 1
ATOM 1475 O O . CYS B 1 42 ? -2.646 8.953 16.688 1 98.81 42 CYS B O 1
ATOM 1477 N N . GLU B 1 43 ? -3.34 7.09 15.617 1 9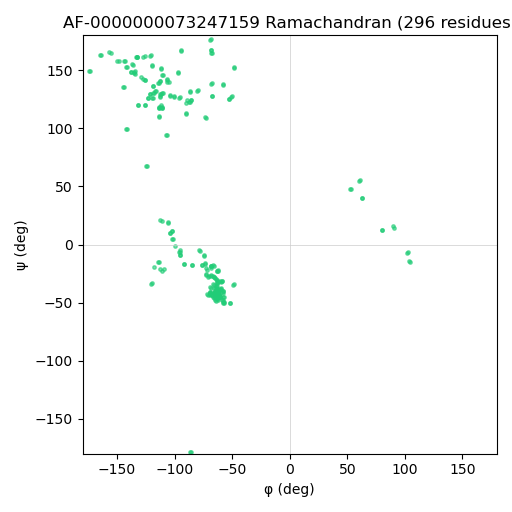8.5 43 GLU B N 1
ATOM 1478 C CA . GLU B 1 43 ? -2.023 6.473 15.484 1 98.5 43 GLU B CA 1
ATOM 1479 C C . GLU B 1 43 ? -1.629 6.324 14.016 1 98.5 43 GLU B C 1
ATOM 1481 O O . GLU B 1 43 ? -2.461 5.977 13.18 1 98.5 43 GLU B O 1
ATOM 1486 N N . ARG B 1 44 ? -0.364 6.617 13.758 1 98.75 44 ARG B N 1
ATOM 1487 C CA . ARG B 1 44 ? 0.204 6.43 12.422 1 98.75 44 ARG B CA 1
ATOM 1488 C C . ARG B 1 44 ? 1.216 5.289 12.414 1 98.75 44 ARG B C 1
ATOM 1490 O O . ARG B 1 44 ? 2.223 5.34 13.125 1 98.75 44 ARG B O 1
ATOM 1497 N N . HIS B 1 45 ? 0.932 4.293 11.656 1 98.75 45 HIS B N 1
ATOM 1498 C CA . HIS B 1 45 ? 1.78 3.115 11.508 1 98.75 45 HIS B CA 1
ATOM 1499 C C . HIS B 1 45 ? 2.518 3.135 10.172 1 98.75 45 HIS B C 1
ATOM 1501 O O . HIS B 1 45 ? 1.94 3.502 9.141 1 98.75 45 HIS B O 1
ATOM 1507 N N . PHE B 1 46 ? 3.77 2.729 10.258 1 98.19 46 PHE B N 1
ATOM 1508 C CA . PHE B 1 46 ? 4.605 2.834 9.062 1 98.19 46 PHE B CA 1
ATOM 1509 C C . PHE B 1 46 ? 5.051 1.456 8.586 1 98.19 46 PHE B C 1
ATOM 1511 O O . PHE B 1 46 ? 5.5 0.635 9.391 1 98.19 46 PHE B O 1
ATOM 1518 N N . LEU B 1 47 ? 4.879 1.309 7.383 1 97.94 47 LEU B N 1
ATOM 1519 C CA . LEU B 1 47 ? 5.332 0.132 6.648 1 97.94 47 LEU B CA 1
ATOM 1520 C C . LEU B 1 47 ? 6.176 0.534 5.441 1 97.94 47 LEU B C 1
ATOM 1522 O O . LEU B 1 47 ? 6.066 1.66 4.953 1 97.94 47 LEU B O 1
ATOM 1526 N N . PRO B 1 48 ? 6.988 -0.388 4.879 1 97.56 48 PRO B N 1
ATOM 1527 C CA . PRO B 1 48 ? 7.324 -1.715 5.398 1 97.56 48 PRO B CA 1
ATOM 1528 C C . PRO B 1 48 ? 8.18 -1.654 6.66 1 97.56 48 PRO B C 1
ATOM 1530 O O . PRO B 1 48 ? 8.648 -0.578 7.043 1 97.56 48 PRO B O 1
ATOM 1533 N N . THR B 1 49 ? 8.297 -2.77 7.305 1 94.88 49 THR B N 1
ATOM 1534 C CA . THR B 1 49 ? 9.164 -2.873 8.477 1 94.88 49 THR B CA 1
ATOM 1535 C C . THR B 1 49 ? 10.555 -2.33 8.164 1 94.88 49 THR B C 1
ATOM 1537 O O . THR B 1 49 ? 11.125 -2.621 7.109 1 94.88 49 THR B O 1
ATOM 1540 N N . GLY B 1 50 ? 11.031 -1.387 9.008 1 92.12 50 GLY B N 1
ATOM 1541 C CA . GLY B 1 50 ? 12.383 -0.88 8.852 1 92.12 50 GLY B CA 1
ATOM 1542 C C . GLY B 1 50 ? 12.438 0.49 8.195 1 92.12 50 GLY B C 1
ATOM 1543 O O . GLY B 1 50 ? 13.484 1.136 8.188 1 92.12 50 GLY B O 1
ATOM 1544 N N . VAL B 1 51 ? 11.328 0.984 7.742 1 95.31 51 VAL B N 1
ATOM 1545 C CA . VAL B 1 51 ? 11.352 2.248 7.012 1 95.31 51 VAL B CA 1
ATOM 1546 C C . VAL B 1 51 ? 11.758 3.381 7.953 1 95.31 51 VAL B C 1
ATOM 1548 O O . VAL B 1 51 ? 12.469 4.305 7.555 1 95.31 51 VAL B O 1
ATOM 1551 N N . MET B 1 52 ? 11.383 3.314 9.188 1 95.06 52 MET B N 1
ATOM 1552 C CA . MET B 1 52 ? 11.664 4.391 10.133 1 95.06 52 MET B CA 1
ATOM 1553 C C . MET B 1 52 ? 13.141 4.41 10.508 1 95.06 52 MET B C 1
ATOM 1555 O O . MET B 1 52 ? 13.672 5.445 10.922 1 95.06 52 MET B O 1
AT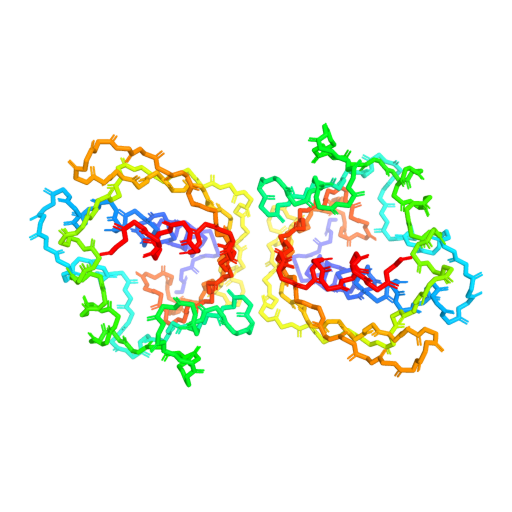OM 1559 N N . ALA B 1 53 ? 13.812 3.299 10.305 1 94.62 53 ALA B N 1
ATOM 1560 C CA . ALA B 1 53 ? 15.258 3.277 10.523 1 94.62 53 ALA B CA 1
ATOM 1561 C C . ALA B 1 53 ? 15.977 4.184 9.523 1 94.62 53 ALA B C 1
ATOM 1563 O O . ALA B 1 53 ? 17.016 4.762 9.836 1 94.62 53 ALA B O 1
ATOM 1564 N N . LEU B 1 54 ? 15.453 4.371 8.414 1 92.44 54 LEU B N 1
ATOM 1565 C CA . LEU B 1 54 ? 16.062 5.203 7.379 1 92.44 54 LEU B CA 1
ATOM 1566 C C . LEU B 1 54 ? 16.094 6.664 7.809 1 92.44 54 LEU B C 1
ATOM 1568 O O . LEU B 1 54 ? 16.969 7.422 7.379 1 92.44 54 LEU B O 1
ATOM 1572 N N . VAL B 1 55 ? 15.086 6.98 8.703 1 91 55 VAL B N 1
ATOM 1573 C CA . VAL B 1 55 ? 15.023 8.375 9.141 1 91 55 VAL B CA 1
ATOM 1574 C C . VAL B 1 55 ? 15.609 8.508 10.539 1 91 55 VAL B C 1
ATOM 1576 O O . VAL B 1 55 ? 15.305 9.453 11.266 1 91 55 VAL B O 1
ATOM 1579 N N . GLY B 1 56 ? 16.25 7.457 10.961 1 90.94 56 GLY B N 1
ATOM 1580 C CA . GLY B 1 56 ? 17 7.52 12.211 1 90.94 56 GLY B CA 1
ATOM 1581 C C . GLY B 1 56 ? 16.156 7.137 13.422 1 90.94 56 GLY B C 1
ATOM 1582 O O . GLY B 1 56 ? 16.5 7.484 14.555 1 90.94 56 GLY B O 1
ATOM 1583 N N . ALA B 1 57 ? 15.016 6.504 13.141 1 92.12 57 ALA B N 1
ATOM 1584 C CA . ALA B 1 57 ? 14.133 6.105 14.234 1 92.12 57 ALA B CA 1
ATOM 1585 C C . ALA B 1 57 ? 13.836 4.609 14.18 1 92.12 57 ALA B C 1
ATOM 1587 O O . ALA B 1 57 ? 12.672 4.211 14.078 1 92.12 57 ALA B O 1
ATOM 1588 N N . PRO B 1 58 ? 14.75 3.793 14.398 1 87.62 58 PRO B N 1
ATOM 1589 C CA . PRO B 1 58 ? 14.609 2.357 14.141 1 87.62 58 PRO B CA 1
ATOM 1590 C C . PRO B 1 58 ? 13.617 1.683 15.086 1 87.62 58 PRO B C 1
ATOM 1592 O O . PRO B 1 58 ? 13.078 0.618 14.766 1 87.62 58 PRO B O 1
ATOM 1595 N N . THR B 1 59 ? 13.32 2.199 16.141 1 88.69 59 THR B N 1
ATOM 1596 C CA . THR B 1 59 ? 12.445 1.555 17.109 1 88.69 59 THR B CA 1
ATOM 1597 C C . THR B 1 59 ? 11.008 2.037 16.938 1 88.69 59 THR B C 1
ATOM 1599 O O . THR B 1 59 ? 10.094 1.528 17.594 1 88.69 59 THR B O 1
ATOM 1602 N N . VAL B 1 60 ? 10.828 2.93 16.109 1 84.88 60 VAL B N 1
ATOM 1603 C CA . VAL B 1 60 ? 9.508 3.521 15.938 1 84.88 60 VAL B CA 1
ATOM 1604 C C . VAL B 1 60 ? 8.719 2.729 14.898 1 84.88 60 VAL B C 1
ATOM 1606 O O . VAL B 1 60 ? 9.203 2.5 13.789 1 84.88 60 VAL B O 1
ATOM 1609 N N . VAL B 1 61 ? 7.547 2.299 15.391 1 86.5 61 VAL B N 1
ATOM 1610 C CA . VAL B 1 61 ? 6.68 1.597 14.453 1 86.5 61 VAL B CA 1
ATOM 1611 C C . VAL B 1 61 ? 5.375 2.369 14.273 1 86.5 61 VAL B C 1
ATOM 1613 O O . VAL B 1 61 ? 4.633 2.137 13.32 1 86.5 61 VAL B O 1
ATOM 1616 N N . LYS B 1 62 ? 5.133 3.271 15.297 1 95.75 62 LYS B N 1
ATOM 1617 C CA . LYS B 1 62 ? 3.975 4.152 15.203 1 95.75 62 LYS B CA 1
ATOM 1618 C C . LYS B 1 62 ? 4.25 5.496 15.875 1 95.75 62 LYS B C 1
ATOM 1620 O O . LYS B 1 62 ? 5.152 5.609 16.703 1 95.75 62 LYS B O 1
ATOM 1625 N N . LEU B 1 63 ? 3.484 6.477 15.453 1 98.19 63 LEU B N 1
ATOM 1626 C CA . LEU B 1 63 ? 3.559 7.809 16.031 1 98.19 63 LEU B CA 1
ATOM 1627 C C . LEU B 1 63 ? 2.172 8.312 16.422 1 98.19 63 LEU B C 1
ATOM 1629 O O . LEU B 1 63 ? 1.194 8.055 15.719 1 98.19 63 LEU B O 1
ATOM 1633 N N . ASN B 1 64 ? 2.143 9.039 17.531 1 98.38 64 ASN B N 1
ATOM 1634 C CA . ASN B 1 64 ? 0.937 9.797 17.859 1 98.38 64 ASN B CA 1
ATOM 1635 C C . ASN B 1 64 ? 0.935 11.164 17.188 1 98.38 64 ASN B C 1
ATOM 1637 O O . ASN B 1 64 ? 1.877 11.516 16.484 1 98.38 64 ASN B O 1
ATOM 1641 N N . ASN B 1 65 ? -0.107 11.922 17.469 1 98.75 65 ASN B N 1
ATOM 1642 C CA . ASN B 1 65 ? -0.303 13.195 16.781 1 98.75 65 ASN B CA 1
ATOM 1643 C C . ASN B 1 65 ? 0.831 14.172 17.078 1 98.75 65 ASN B C 1
ATOM 1645 O O . ASN B 1 65 ? 1.373 14.797 16.172 1 98.75 65 ASN B O 1
ATOM 1649 N N . ALA B 1 66 ? 1.229 14.297 18.297 1 98.5 66 ALA B N 1
ATOM 1650 C CA . ALA B 1 66 ? 2.258 15.258 18.688 1 98.5 66 ALA B CA 1
ATOM 1651 C C . ALA B 1 66 ? 3.598 14.914 18.031 1 98.5 66 ALA B C 1
ATOM 1653 O O . ALA B 1 66 ? 4.273 15.789 17.484 1 98.5 66 ALA B O 1
ATOM 1654 N N . ALA B 1 67 ? 3.957 13.68 18.141 1 97.69 67 ALA B N 1
ATOM 1655 C CA . ALA B 1 67 ? 5.227 13.227 17.562 1 97.69 67 ALA B CA 1
ATOM 1656 C C . ALA B 1 67 ? 5.242 13.406 16.047 1 97.69 67 ALA B C 1
ATOM 1658 O O . ALA B 1 67 ? 6.254 13.812 15.477 1 97.69 67 ALA B O 1
ATOM 1659 N N . TYR B 1 68 ? 4.164 13.125 15.438 1 98.25 68 TYR B N 1
ATOM 1660 C CA . TYR B 1 68 ? 4.105 13.242 13.984 1 98.25 68 TYR B CA 1
ATOM 1661 C C . TYR B 1 68 ? 4.164 14.703 13.555 1 98.25 68 TYR B C 1
ATOM 1663 O O . TYR B 1 68 ? 4.816 15.039 12.555 1 98.25 68 TYR B O 1
ATOM 1671 N N . GLU B 1 69 ? 3.443 15.516 14.289 1 98.62 69 GLU B N 1
ATOM 1672 C CA . GLU B 1 69 ? 3.506 16.953 14 1 98.62 69 GLU B CA 1
ATOM 1673 C C . GLU B 1 69 ? 4.934 17.469 14.117 1 98.62 69 GLU B C 1
ATOM 1675 O O . GLU B 1 69 ? 5.379 18.266 13.289 1 98.62 69 GLU B O 1
ATOM 1680 N N . ALA B 1 70 ? 5.664 17.047 15.094 1 97.62 70 ALA B N 1
ATOM 1681 C CA . ALA B 1 70 ? 7.055 17.453 15.266 1 97.62 70 ALA B CA 1
ATOM 1682 C C . ALA B 1 70 ? 7.906 17 14.086 1 97.62 70 ALA B C 1
ATOM 1684 O O . ALA B 1 70 ? 8.773 17.734 13.617 1 97.62 70 ALA B O 1
ATOM 1685 N N . ALA B 1 71 ? 7.688 15.82 13.609 1 95.38 71 ALA B N 1
ATOM 1686 C CA . ALA B 1 71 ? 8.414 15.312 12.453 1 95.38 71 ALA B CA 1
ATOM 1687 C C . ALA B 1 71 ? 8.117 16.141 11.203 1 95.38 71 ALA B C 1
ATOM 1689 O O . ALA B 1 71 ? 9.023 16.484 10.445 1 95.38 71 ALA B O 1
ATOM 1690 N N . VAL B 1 72 ? 6.855 16.469 11.047 1 96.81 72 VAL B N 1
ATOM 1691 C CA . VAL B 1 72 ? 6.445 17.297 9.914 1 96.81 72 VAL B CA 1
ATOM 1692 C C . VAL B 1 72 ? 7.121 18.656 9.992 1 96.81 72 VAL B C 1
ATOM 1694 O O . VAL B 1 72 ? 7.613 19.172 8.984 1 96.81 72 VAL B O 1
ATOM 1697 N N . ALA B 1 73 ? 7.133 19.188 11.156 1 97.25 73 ALA B N 1
ATOM 1698 C CA . ALA B 1 73 ? 7.797 20.469 11.352 1 97.25 73 ALA B CA 1
ATOM 1699 C C . ALA B 1 73 ? 9.258 20.406 10.93 1 97.25 73 ALA B C 1
ATOM 1701 O O . ALA B 1 73 ? 9.766 21.312 10.266 1 97.25 73 ALA B O 1
ATOM 1702 N N . GLN B 1 74 ? 9.898 19.406 11.312 1 94.31 74 GLN B N 1
ATOM 1703 C CA . GLN B 1 74 ? 11.297 19.219 10.938 1 94.31 74 GLN B CA 1
ATOM 1704 C C . GLN B 1 74 ? 11.445 19.094 9.43 1 94.31 74 GLN B C 1
ATOM 1706 O O . GLN B 1 74 ? 12.344 19.688 8.836 1 94.31 74 GLN B O 1
ATOM 1711 N N . ASP B 1 75 ? 10.633 18.312 8.766 1 93.44 75 ASP B N 1
ATOM 1712 C CA . ASP B 1 75 ? 10.672 18.125 7.316 1 93.44 75 ASP B CA 1
ATOM 1713 C C . ASP B 1 75 ? 10.461 19.438 6.578 1 93.44 75 ASP B C 1
ATOM 1715 O O . ASP B 1 75 ? 11.062 19.672 5.531 1 93.44 75 ASP B O 1
ATOM 1719 N N . MET B 1 76 ? 9.68 20.312 7.172 1 94.81 76 MET B N 1
ATOM 1720 C CA . MET B 1 76 ? 9.32 21.562 6.531 1 94.81 76 MET B CA 1
ATOM 1721 C C . MET B 1 76 ? 10.5 22.531 6.535 1 94.81 76 MET B C 1
ATOM 1723 O O . MET B 1 76 ? 10.492 23.531 5.812 1 94.81 76 MET B O 1
ATOM 1727 N N . THR B 1 77 ? 11.492 22.281 7.332 1 94.06 77 THR B N 1
ATOM 1728 C CA . THR B 1 77 ? 12.695 23.094 7.301 1 94.06 77 THR B CA 1
ATOM 1729 C C . THR B 1 77 ? 13.539 22.781 6.074 1 94.06 77 THR B C 1
ATOM 1731 O O . THR B 1 77 ? 14.438 23.547 5.703 1 94.06 77 THR B O 1
ATOM 1734 N N . LYS B 1 78 ? 13.195 21.75 5.391 1 92.88 78 LYS B N 1
ATOM 1735 C CA . LYS B 1 78 ? 14.031 21.281 4.289 1 92.88 78 LYS B CA 1
ATOM 1736 C C . LYS B 1 78 ? 13.266 21.297 2.969 1 92.88 78 LYS B C 1
ATOM 1738 O O . LYS B 1 78 ? 13.859 21.453 1.9 1 92.88 78 LYS B O 1
ATOM 1743 N N . SER B 1 79 ? 11.945 21.031 3.105 1 95.31 79 SER B N 1
ATOM 1744 C CA . SER B 1 79 ? 11.141 20.828 1.905 1 95.31 79 SER B CA 1
ATOM 1745 C C . SER B 1 79 ? 9.672 21.109 2.168 1 95.31 79 SER B C 1
ATOM 1747 O O . SER B 1 79 ? 9.25 21.234 3.322 1 95.31 79 SER B O 1
ATOM 1749 N N . VAL B 1 80 ? 8.969 21.234 1.016 1 95.12 80 VAL B N 1
ATOM 1750 C CA . VAL B 1 80 ? 7.523 21.391 1.104 1 95.12 80 VAL B CA 1
ATOM 1751 C C . VAL B 1 80 ? 6.84 20.484 0.081 1 95.12 80 VAL B C 1
ATOM 1753 O O . VAL B 1 80 ? 7.371 20.266 -1.008 1 95.12 80 VAL B O 1
ATOM 1756 N N . VAL B 1 81 ? 5.656 20.031 0.493 1 97.19 81 VAL B N 1
ATOM 1757 C CA . VAL B 1 81 ? 4.805 19.312 -0.449 1 97.19 81 VAL B CA 1
ATOM 1758 C C . VAL B 1 81 ? 4.07 20.297 -1.346 1 97.19 81 VAL B C 1
ATOM 1760 O O . VAL B 1 81 ? 3.459 21.25 -0.856 1 97.19 81 VAL B O 1
ATOM 1763 N N . THR B 1 82 ? 4.094 20.031 -2.666 1 97.31 82 THR B N 1
ATOM 1764 C CA . THR B 1 82 ? 3.494 21 -3.578 1 97.31 82 THR B CA 1
ATOM 1765 C C . THR B 1 82 ? 2.268 20.406 -4.266 1 97.31 82 THR B C 1
ATOM 1767 O O . THR B 1 82 ? 1.464 21.141 -4.852 1 97.31 82 THR B O 1
ATOM 1770 N N . GLY B 1 83 ? 2.125 19.078 -4.188 1 97.12 83 GLY B N 1
ATOM 1771 C CA . GLY B 1 83 ? 0.969 18.438 -4.789 1 97.12 83 GLY B CA 1
ATOM 1772 C C . GLY B 1 83 ? 0.881 16.953 -4.469 1 97.12 83 GLY B C 1
ATOM 1773 O O . GLY B 1 83 ? 1.903 16.297 -4.266 1 97.12 83 GLY B O 1
ATOM 1774 N N . THR B 1 84 ? -0.292 16.484 -4.41 1 98.12 84 THR B N 1
ATOM 1775 C CA . THR B 1 84 ? -0.564 15.07 -4.188 1 98.12 84 THR B CA 1
ATOM 1776 C C . THR B 1 84 ? -1.584 14.555 -5.195 1 98.12 84 THR B C 1
ATOM 1778 O O . THR B 1 84 ? -2.66 15.133 -5.355 1 98.12 84 THR B O 1
ATOM 1781 N N . ARG B 1 85 ? -1.217 13.562 -6.004 1 98.62 85 ARG B N 1
ATOM 1782 C CA . ARG B 1 85 ? -2.143 12.828 -6.863 1 98.62 85 ARG B CA 1
ATOM 1783 C C . ARG B 1 85 ? -2.607 11.539 -6.195 1 98.62 85 ARG B C 1
ATOM 1785 O O . ARG B 1 85 ? -1.788 10.75 -5.727 1 98.62 85 ARG B O 1
ATOM 1792 N N . ILE B 1 86 ? -3.936 11.352 -6.102 1 98.81 86 ILE B N 1
ATOM 1793 C CA . ILE B 1 86 ? -4.539 10.203 -5.438 1 98.81 86 ILE B CA 1
ATOM 1794 C C . ILE B 1 86 ? -5.055 9.219 -6.484 1 98.81 86 ILE B C 1
ATOM 1796 O O . ILE B 1 86 ? -5.738 9.609 -7.434 1 98.81 86 ILE B O 1
ATOM 1800 N N . SER B 1 87 ? -4.688 7.988 -6.367 1 98.81 87 SER B N 1
ATOM 1801 C CA . SER B 1 87 ? -5.148 6.926 -7.254 1 98.81 87 SER B CA 1
ATOM 1802 C C . SER B 1 87 ? -5.586 5.695 -6.465 1 98.81 87 SER B C 1
ATOM 1804 O O . SER B 1 87 ? -5.32 5.594 -5.266 1 98.81 87 SER B O 1
ATOM 1806 N N . ASN B 1 88 ? -6.371 4.805 -7.086 1 98.81 88 ASN B N 1
ATOM 1807 C CA . ASN B 1 88 ? -6.719 3.486 -6.562 1 98.81 88 ASN B CA 1
ATOM 1808 C C . ASN B 1 88 ? -7.512 3.59 -5.262 1 98.81 88 ASN B C 1
ATOM 1810 O O . ASN B 1 88 ? -7.25 2.854 -4.312 1 98.81 88 ASN B O 1
ATOM 1814 N N . LEU B 1 89 ? -8.398 4.535 -5.234 1 98.94 89 LEU B N 1
ATOM 1815 C CA . LEU B 1 89 ? -9.211 4.762 -4.047 1 98.94 89 LEU B CA 1
ATOM 1816 C C . LEU B 1 89 ? -10.164 3.598 -3.814 1 98.94 89 LEU B C 1
ATOM 1818 O O . LEU B 1 89 ? -10.82 3.123 -4.75 1 98.94 89 LEU B O 1
ATOM 1822 N N . VAL B 1 90 ? -10.156 3.045 -2.604 1 98.94 90 VAL B N 1
ATOM 1823 C CA . VAL B 1 90 ? -11.062 2.02 -2.096 1 98.94 90 VAL B CA 1
ATOM 1824 C C . VAL B 1 90 ? -11.789 2.537 -0.854 1 98.94 90 VAL B C 1
ATOM 1826 O O . VAL B 1 90 ? -11.156 3.064 0.065 1 98.94 90 VAL B O 1
ATOM 1829 N N . ILE B 1 91 ? -13.102 2.426 -0.825 1 98.94 91 ILE B N 1
ATOM 1830 C CA . ILE B 1 91 ? -13.875 2.926 0.308 1 98.94 91 ILE B CA 1
ATOM 1831 C C . ILE B 1 91 ? -14.758 1.81 0.868 1 98.94 91 ILE B C 1
ATOM 1833 O O . ILE B 1 91 ? -15.609 1.272 0.162 1 98.94 91 ILE B O 1
ATOM 1837 N N . ASP B 1 92 ? -14.531 1.494 2.127 1 98.81 92 ASP B N 1
ATOM 1838 C CA . ASP B 1 92 ? -15.266 0.478 2.877 1 98.81 92 ASP B CA 1
ATOM 1839 C C . ASP B 1 92 ? -16.219 1.118 3.893 1 98.81 92 ASP B C 1
ATOM 1841 O O . ASP B 1 92 ? -15.82 1.38 5.031 1 98.81 92 ASP B O 1
ATOM 1845 N N . THR B 1 93 ? -17.453 1.288 3.477 1 98.19 93 THR B N 1
ATOM 1846 C CA . THR B 1 93 ? -18.391 1.987 4.348 1 98.19 93 THR B CA 1
ATOM 1847 C C . THR B 1 93 ? -18.781 1.108 5.531 1 98.19 93 THR B C 1
ATOM 1849 O O . THR B 1 93 ? -19.109 1.615 6.605 1 98.19 93 THR B O 1
ATOM 1852 N N . GLU B 1 94 ? -18.688 -0.189 5.344 1 97.5 94 GLU B N 1
ATOM 1853 C CA . GLU B 1 94 ? -19.078 -1.083 6.438 1 97.5 94 GLU B CA 1
ATOM 1854 C C . GLU B 1 94 ? -18.047 -1.038 7.566 1 97.5 94 GLU B C 1
ATOM 1856 O O . GLU B 1 94 ? -18.406 -0.948 8.742 1 97.5 94 GLU B O 1
ATOM 1861 N N . ALA B 1 95 ? -16.812 -1.044 7.223 1 98.31 95 ALA B N 1
ATOM 1862 C CA . ALA B 1 95 ? -15.766 -1.068 8.242 1 98.31 95 ALA B CA 1
ATOM 1863 C C . ALA B 1 95 ? -15.266 0.34 8.547 1 98.31 95 ALA B C 1
ATOM 1865 O O . ALA B 1 95 ? -14.422 0.528 9.422 1 98.31 95 ALA B O 1
ATOM 1866 N N . CYS B 1 96 ? -15.711 1.36 7.805 1 98.62 96 CYS B N 1
ATOM 1867 C CA . CYS B 1 96 ? -15.281 2.75 7.926 1 98.62 96 CYS B CA 1
ATOM 1868 C C . CYS B 1 96 ? -13.789 2.889 7.68 1 98.62 96 CYS B C 1
ATOM 1870 O O . CYS B 1 96 ? -13.062 3.412 8.523 1 98.62 96 CYS B O 1
ATOM 1872 N N . LYS B 1 97 ? -13.422 2.395 6.543 1 98.94 97 LYS B N 1
ATOM 1873 C CA . LYS B 1 97 ? -12.023 2.422 6.121 1 98.94 97 LYS B CA 1
ATOM 1874 C C . LYS B 1 97 ? -11.898 2.922 4.684 1 98.94 97 LYS B C 1
ATOM 1876 O O . LYS B 1 97 ? -12.883 2.947 3.939 1 98.94 97 LYS B O 1
ATOM 1881 N N . ALA B 1 98 ? -10.734 3.344 4.336 1 98.94 98 ALA B N 1
ATOM 1882 C CA . ALA B 1 98 ? -10.367 3.648 2.957 1 98.94 98 ALA B CA 1
ATOM 1883 C C . ALA B 1 98 ? -8.922 3.254 2.674 1 98.94 98 ALA B C 1
ATOM 1885 O O . ALA B 1 98 ? -8.125 3.068 3.6 1 98.94 98 ALA B O 1
ATOM 1886 N N . ALA B 1 99 ? -8.633 3.064 1.475 1 99 99 ALA B N 1
ATOM 1887 C CA . ALA B 1 99 ? -7.27 2.887 0.992 1 99 99 ALA B CA 1
ATOM 1888 C C . ALA B 1 99 ? -7.031 3.682 -0.288 1 99 99 ALA B C 1
ATOM 1890 O O . ALA B 1 99 ? -7.977 4.004 -1.011 1 99 99 ALA B O 1
ATOM 1891 N N . ALA B 1 100 ? -5.82 4.027 -0.545 1 98.94 100 ALA B N 1
ATOM 1892 C CA . ALA B 1 100 ? -5.426 4.758 -1.747 1 98.94 100 ALA B CA 1
ATOM 1893 C C . ALA B 1 100 ? -3.916 4.676 -1.967 1 98.94 100 ALA B C 1
ATOM 1895 O O . ALA B 1 100 ? -3.172 4.289 -1.062 1 98.94 100 ALA B O 1
ATOM 1896 N N . THR B 1 101 ? -3.479 4.98 -3.146 1 98.94 101 THR B N 1
ATOM 1897 C CA . THR B 1 101 ? -2.078 5.273 -3.432 1 98.94 101 THR B CA 1
ATOM 1898 C C . THR B 1 101 ? -1.899 6.742 -3.801 1 98.94 101 THR B C 1
ATOM 1900 O O . THR B 1 101 ? -2.84 7.391 -4.266 1 98.94 101 THR B O 1
ATOM 1903 N N . THR B 1 102 ? -0.718 7.223 -3.508 1 98.88 102 THR B N 1
ATOM 1904 C CA . THR B 1 102 ? -0.45 8.625 -3.822 1 98.88 102 THR B CA 1
ATOM 1905 C C . THR B 1 102 ? 0.919 8.781 -4.477 1 98.88 102 THR B C 1
ATOM 1907 O O . THR B 1 102 ? 1.816 7.961 -4.254 1 98.88 102 THR B O 1
ATOM 1910 N N . VAL B 1 103 ? 1.009 9.734 -5.309 1 98.56 103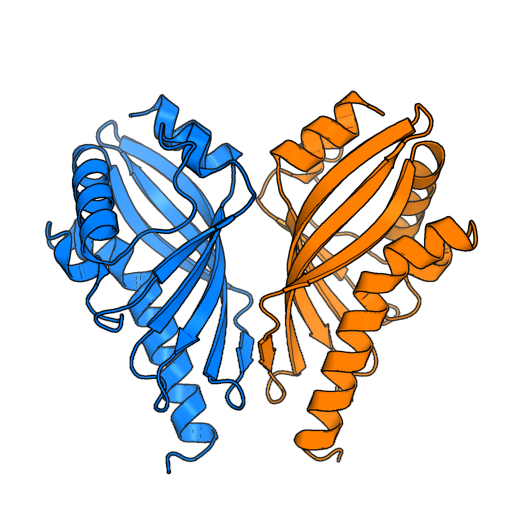 VAL B N 1
ATOM 1911 C CA . VAL B 1 103 ? 2.27 10.359 -5.707 1 98.56 103 VAL B CA 1
ATOM 1912 C C . VAL B 1 103 ? 2.312 11.805 -5.211 1 98.56 103 VAL B C 1
ATOM 1914 O O . VAL B 1 103 ? 1.438 12.609 -5.543 1 98.56 103 VAL B O 1
ATOM 1917 N N . THR B 1 104 ? 3.25 12.07 -4.375 1 98 104 THR B N 1
ATOM 1918 C CA . THR B 1 104 ? 3.395 13.391 -3.76 1 98 104 THR B CA 1
ATOM 1919 C C . THR B 1 104 ? 4.664 14.078 -4.254 1 98 104 THR B C 1
ATOM 1921 O O . THR B 1 104 ? 5.754 13.5 -4.199 1 98 104 THR B O 1
ATOM 1924 N N . ASP B 1 105 ? 4.527 15.305 -4.734 1 97.44 105 ASP B N 1
ATOM 1925 C CA . ASP B 1 105 ? 5.68 16.094 -5.145 1 97.44 105 ASP B CA 1
ATOM 1926 C C . ASP B 1 105 ? 6.258 16.875 -3.963 1 97.44 105 ASP B C 1
ATOM 1928 O O . ASP B 1 105 ? 5.555 17.672 -3.332 1 97.44 105 ASP B O 1
ATOM 1932 N N . VAL B 1 106 ? 7.496 16.656 -3.689 1 96.81 106 VAL B N 1
ATOM 1933 C CA . VAL B 1 106 ? 8.219 17.312 -2.609 1 96.81 106 VAL B CA 1
ATOM 1934 C C . VAL B 1 106 ? 9.289 18.234 -3.193 1 96.81 106 VAL B C 1
ATOM 1936 O O . VAL B 1 106 ? 10.195 17.766 -3.891 1 96.81 106 VAL B O 1
ATOM 1939 N N . LYS B 1 107 ? 9.18 19.484 -2.928 1 96.06 107 LYS B N 1
ATOM 1940 C CA . LYS B 1 107 ? 10.148 20.469 -3.395 1 96.06 107 LYS B CA 1
ATOM 1941 C C . LYS B 1 107 ? 11.133 20.844 -2.287 1 96.06 107 LYS B C 1
ATOM 1943 O O . LYS B 1 107 ? 10.719 21.328 -1.228 1 96.06 107 LYS B O 1
ATOM 1948 N N . PHE B 1 108 ? 12.383 20.734 -2.6 1 93.88 108 PHE B N 1
ATOM 1949 C CA . PHE B 1 108 ? 13.438 21.078 -1.648 1 93.88 108 PHE B CA 1
ATOM 1950 C C . PHE B 1 108 ? 13.898 22.516 -1.841 1 93.88 108 PHE B C 1
ATOM 1952 O O . PHE B 1 108 ? 13.57 23.156 -2.846 1 93.88 108 PHE B O 1
ATOM 1959 N N . HIS B 1 109 ? 14.594 22.922 -0.895 1 86.38 109 HIS B N 1
ATOM 1960 C CA . HIS B 1 109 ? 15.016 24.312 -0.895 1 86.38 109 HIS B CA 1
ATOM 1961 C C . HIS B 1 109 ? 16.016 24.594 -2.01 1 86.38 109 HIS B C 1
ATOM 1963 O O . HIS B 1 109 ? 16.125 25.719 -2.498 1 86.38 109 HIS B O 1
ATOM 1969 N N . ASP B 1 110 ? 16.734 23.547 -2.398 1 88.88 110 ASP B N 1
ATOM 1970 C CA . ASP B 1 110 ? 17.688 23.719 -3.486 1 88.88 110 ASP B CA 1
ATOM 1971 C C . ASP B 1 110 ? 16.984 23.734 -4.84 1 88.88 110 ASP B C 1
ATOM 1973 O O . ASP B 1 110 ? 17.625 23.891 -5.879 1 88.88 110 ASP B O 1
ATOM 1977 N N . GLY B 1 111 ? 15.672 23.469 -4.824 1 91.56 111 GLY B N 1
ATOM 1978 C CA . GLY B 1 111 ? 14.875 23.562 -6.031 1 91.56 111 GLY B CA 1
ATOM 1979 C C . GLY B 1 111 ? 14.516 22.219 -6.617 1 91.56 111 GLY B C 1
ATOM 1980 O O . GLY B 1 111 ? 13.625 22.109 -7.465 1 91.56 111 GLY B O 1
ATOM 1981 N N . GLU B 1 112 ? 15.133 21.203 -6.223 1 94.12 112 GLU B N 1
ATOM 1982 C CA . GLU B 1 112 ? 14.844 19.859 -6.719 1 94.12 112 GLU B CA 1
ATOM 1983 C C . GLU B 1 112 ? 13.469 19.391 -6.258 1 94.12 112 GLU B C 1
ATOM 1985 O O . GLU B 1 112 ? 13.078 19.625 -5.113 1 94.12 112 GLU B O 1
ATOM 1990 N N . VAL B 1 113 ? 12.781 18.75 -7.191 1 94.81 113 VAL B N 1
ATOM 1991 C CA . VAL B 1 113 ? 11.492 18.156 -6.867 1 94.81 113 VAL B CA 1
ATOM 1992 C C . VAL B 1 113 ? 11.602 16.625 -6.945 1 94.81 113 VAL B C 1
ATOM 1994 O O . VAL B 1 113 ? 12.109 16.094 -7.926 1 94.81 113 VAL B O 1
ATOM 1997 N N . VAL B 1 114 ? 11.148 15.984 -5.906 1 94.25 114 VAL B N 1
ATOM 1998 C CA . VAL B 1 114 ? 11.156 14.523 -5.828 1 94.25 114 VAL B CA 1
ATOM 1999 C C . VAL B 1 114 ? 9.719 14.016 -5.699 1 94.25 114 VAL B C 1
ATOM 2001 O O . VAL B 1 114 ? 8.938 14.531 -4.898 1 94.25 114 VAL B O 1
ATOM 2004 N N . ALA B 1 115 ? 9.398 13.055 -6.535 1 96.38 115 ALA B N 1
ATOM 2005 C CA . ALA B 1 115 ? 8.109 12.383 -6.406 1 96.38 115 ALA B CA 1
ATOM 2006 C C . ALA B 1 115 ? 8.188 11.234 -5.406 1 96.38 115 ALA B C 1
ATOM 2008 O O . ALA B 1 115 ? 9.023 10.336 -5.543 1 96.38 115 ALA B O 1
ATOM 2009 N N . MET B 1 116 ? 7.305 11.297 -4.402 1 97.06 116 MET B N 1
ATOM 2010 C CA . MET B 1 116 ? 7.23 10.258 -3.385 1 97.06 116 MET B CA 1
ATOM 2011 C C . MET B 1 116 ? 5.941 9.453 -3.523 1 97.06 116 MET B C 1
ATOM 2013 O O . MET B 1 116 ? 4.855 10.023 -3.615 1 97.06 116 MET B O 1
ATOM 2017 N N . GLU B 1 117 ? 6.074 8.172 -3.529 1 98.31 117 GLU B N 1
ATOM 2018 C CA . GLU B 1 117 ? 4.906 7.305 -3.652 1 98.31 117 GLU B CA 1
ATOM 2019 C C . GLU B 1 117 ? 4.578 6.629 -2.324 1 98.31 117 GLU B C 1
ATOM 2021 O O . GLU B 1 117 ? 5.48 6.266 -1.566 1 98.31 117 GLU B O 1
ATOM 2026 N N . HIS B 1 118 ? 3.293 6.488 -2.016 1 98.75 118 HIS B N 1
ATOM 2027 C CA . HIS B 1 118 ? 2.807 5.805 -0.822 1 98.75 118 HIS B CA 1
ATOM 2028 C C . HIS B 1 118 ? 1.547 5 -1.123 1 98.75 118 HIS B C 1
ATOM 2030 O O . HIS B 1 118 ? 0.843 5.281 -2.096 1 98.75 118 HIS B O 1
ATOM 2036 N N . SER B 1 119 ? 1.357 4 -0.383 1 98.94 119 SER B N 1
ATOM 2037 C CA . SER B 1 119 ? 0.051 3.365 -0.236 1 98.94 119 SER B CA 1
ATOM 2038 C C . SER B 1 119 ? -0.499 3.553 1.174 1 98.94 119 SER B C 1
ATOM 2040 O O . SER B 1 119 ? 0.25 3.494 2.15 1 98.94 119 SER B O 1
ATOM 2042 N N . TRP B 1 120 ? -1.797 3.789 1.264 1 98.94 120 TRP B N 1
ATOM 2043 C CA . TRP B 1 120 ? -2.428 4.156 2.527 1 98.94 120 TRP B CA 1
ATOM 2044 C C . TRP B 1 120 ? -3.584 3.217 2.852 1 98.94 120 TRP B C 1
ATOM 2046 O O . TRP B 1 120 ? -4.348 2.83 1.961 1 98.94 120 TRP B O 1
ATOM 2056 N N . VAL B 1 121 ? -3.711 2.902 4.105 1 99 121 VAL B N 1
ATOM 2057 C CA . VAL B 1 121 ? -4.969 2.428 4.676 1 99 121 VAL B CA 1
ATOM 2058 C C . VAL B 1 121 ? -5.383 3.326 5.836 1 99 121 VAL B C 1
ATOM 2060 O O . VAL B 1 121 ? -4.582 3.596 6.738 1 99 121 VAL B O 1
ATOM 2063 N N . LEU B 1 122 ? -6.59 3.822 5.746 1 99 122 LEU B N 1
ATOM 2064 C CA . LEU B 1 122 ? -7.121 4.738 6.75 1 99 122 LEU B CA 1
ATOM 2065 C C . LEU B 1 122 ? -8.359 4.148 7.422 1 99 122 LEU B C 1
ATOM 2067 O O . LEU B 1 122 ? -9.203 3.551 6.758 1 99 122 LEU B O 1
ATOM 2071 N N . GLU B 1 123 ? -8.391 4.297 8.727 1 98.94 123 GLU B N 1
ATOM 2072 C CA . GLU B 1 123 ? -9.594 3.998 9.492 1 98.94 123 GLU B CA 1
ATOM 2073 C C . GLU B 1 123 ? -10.234 5.273 10.039 1 98.94 123 GLU B C 1
ATOM 2075 O O . GLU B 1 123 ? -9.523 6.191 10.461 1 98.94 123 GLU B O 1
ATOM 2080 N N . PHE B 1 124 ? -11.547 5.277 10.109 1 98.94 124 PHE B N 1
ATOM 2081 C CA . PHE B 1 124 ? -12.258 6.504 10.453 1 98.94 124 PHE B CA 1
ATOM 2082 C C . PHE B 1 124 ? -13.102 6.305 11.703 1 98.94 124 PHE B C 1
ATOM 2084 O O . PHE B 1 124 ? -13.359 5.172 12.117 1 98.94 124 PHE B O 1
ATOM 2091 N N . ASN B 1 125 ? -13.461 7.438 12.258 1 98.56 125 ASN B N 1
ATOM 2092 C CA . ASN B 1 125 ? -14.547 7.406 13.227 1 98.56 125 ASN B CA 1
ATOM 2093 C C . ASN B 1 125 ? -15.883 7.078 12.57 1 98.56 125 ASN B C 1
ATOM 2095 O O . ASN B 1 125 ? -15.961 6.969 11.344 1 98.56 125 ASN B O 1
ATOM 2099 N N . ASP B 1 126 ? -16.906 6.945 13.266 1 97.12 126 ASP B N 1
ATOM 2100 C CA . ASP B 1 126 ? -18.156 6.316 12.844 1 97.12 126 ASP B CA 1
ATOM 2101 C C . ASP B 1 126 ? -18.797 7.094 11.703 1 97.12 126 ASP B C 1
ATOM 2103 O O . ASP B 1 126 ? -19.453 6.508 10.828 1 97.12 126 ASP B O 1
ATOM 2107 N N . ASP B 1 127 ? -18.625 8.398 11.703 1 97.62 127 ASP B N 1
ATOM 2108 C CA . ASP B 1 127 ? -19.328 9.164 10.688 1 97.62 127 ASP B CA 1
ATOM 2109 C C . ASP B 1 127 ? -18.406 9.555 9.539 1 97.62 127 ASP B C 1
ATOM 2111 O O . ASP B 1 127 ? -18.781 10.344 8.672 1 97.62 127 ASP B O 1
ATOM 2115 N N . GLY B 1 128 ? -17.141 9.086 9.547 1 98.62 128 GLY B N 1
ATOM 2116 C CA . GLY B 1 128 ? -16.219 9.242 8.43 1 98.62 128 GLY B CA 1
ATOM 2117 C C . GLY B 1 128 ? -15.578 10.617 8.383 1 98.62 128 GLY B C 1
ATOM 2118 O O . GLY B 1 128 ? -14.883 10.953 7.414 1 98.62 128 GLY B O 1
ATOM 2119 N N . SER B 1 129 ? -15.742 11.398 9.508 1 98.62 129 SER B N 1
ATOM 2120 C CA . SER B 1 129 ? -15.328 12.797 9.445 1 98.62 129 SER B CA 1
ATOM 2121 C C . SER B 1 129 ? -13.883 12.961 9.906 1 98.62 129 SER B C 1
ATOM 2123 O O . SER B 1 129 ? -13.273 14.008 9.68 1 98.62 129 SER B O 1
ATOM 2125 N N . LYS B 1 130 ? -13.328 11.938 10.617 1 98.94 130 LYS B N 1
ATOM 2126 C CA . LYS B 1 130 ? -11.945 11.977 11.094 1 98.94 130 LYS B CA 1
ATOM 2127 C C . LYS B 1 130 ? -11.258 10.633 10.898 1 98.94 130 LYS B C 1
ATOM 2129 O O . LYS B 1 130 ? -11.891 9.578 11.039 1 98.94 130 LYS B O 1
ATOM 2134 N N . VAL B 1 131 ? -9.984 10.703 10.672 1 98.94 131 VAL B N 1
ATOM 2135 C CA . VAL B 1 131 ? -9.141 9.508 10.602 1 98.94 131 VAL B CA 1
ATOM 2136 C C . VAL B 1 131 ? -8.672 9.125 12 1 98.94 131 VAL B C 1
ATOM 2138 O O . VAL B 1 131 ? -8.148 9.961 12.742 1 98.94 131 VAL B O 1
ATOM 2141 N N . ARG B 1 132 ? -8.789 7.883 12.352 1 98.81 132 ARG B N 1
ATOM 2142 C CA . ARG B 1 132 ? -8.391 7.461 13.688 1 98.81 132 ARG B CA 1
ATOM 2143 C C . ARG B 1 132 ? -7.141 6.59 13.633 1 98.81 132 ARG B C 1
ATOM 2145 O O . ARG B 1 132 ? -6.473 6.395 14.648 1 98.81 132 ARG B O 1
ATOM 2152 N N . LYS B 1 133 ? -6.852 5.977 12.539 1 98.94 133 LYS B N 1
ATOM 2153 C CA . LYS B 1 133 ? -5.66 5.156 12.328 1 98.94 133 LYS B CA 1
ATOM 2154 C C . LYS B 1 133 ? -5.133 5.301 10.906 1 98.94 133 LYS B C 1
ATOM 2156 O O . LYS B 1 133 ? -5.914 5.32 9.953 1 98.94 133 LYS B O 1
ATOM 2161 N N . VAL B 1 134 ? -3.857 5.449 10.812 1 98.94 134 VAL B N 1
ATOM 2162 C CA . VAL B 1 134 ? -3.174 5.566 9.531 1 98.94 134 VAL B CA 1
ATOM 2163 C C . VAL B 1 134 ? -2.182 4.418 9.367 1 98.94 134 VAL B C 1
ATOM 2165 O O . VAL B 1 134 ? -1.391 4.137 10.273 1 98.94 134 VAL B O 1
ATOM 2168 N N . VAL B 1 135 ? -2.273 3.721 8.32 1 98.94 135 VAL B N 1
ATOM 2169 C CA . VAL B 1 135 ? -1.204 2.844 7.859 1 98.94 135 VAL B CA 1
ATOM 2170 C C . VAL B 1 135 ? -0.599 3.4 6.574 1 98.94 135 VAL B C 1
ATOM 2172 O O . VAL B 1 135 ? -1.298 3.561 5.57 1 98.94 135 VAL B O 1
ATOM 2175 N N . GLU B 1 136 ? 0.64 3.727 6.676 1 98.75 136 GLU B N 1
ATOM 2176 C CA . GLU B 1 136 ? 1.387 4.301 5.559 1 98.75 136 GLU B CA 1
ATOM 2177 C C . GLU B 1 136 ? 2.475 3.35 5.074 1 98.75 136 GLU B C 1
ATOM 2179 O O . GLU B 1 136 ? 3.457 3.109 5.781 1 98.75 136 GLU B O 1
ATOM 2184 N N . PHE B 1 137 ? 2.287 2.814 3.916 1 98.75 137 PHE B N 1
ATOM 2185 C CA . PHE B 1 137 ? 3.295 2.006 3.242 1 98.75 137 PHE B CA 1
ATOM 2186 C C . PHE B 1 137 ? 4.184 2.873 2.357 1 98.75 137 PHE B C 1
ATOM 2188 O O . PHE B 1 137 ? 3.73 3.391 1.334 1 98.75 137 PHE B O 1
ATOM 2195 N N . CYS B 1 138 ? 5.414 2.986 2.721 1 98.12 138 CYS B N 1
ATOM 2196 C CA . CYS B 1 138 ? 6.297 3.986 2.135 1 98.12 138 CYS B CA 1
ATOM 2197 C C . CYS B 1 138 ? 7.141 3.381 1.018 1 98.12 138 CYS B C 1
ATOM 2199 O O . CYS B 1 138 ? 7.508 2.207 1.078 1 98.12 138 CYS B O 1
ATOM 2201 N N . ASP B 1 139 ? 7.453 4.172 0.044 1 97.06 139 ASP B N 1
ATOM 2202 C CA . ASP B 1 139 ? 8.508 3.895 -0.926 1 97.06 139 ASP B CA 1
ATOM 2203 C C . ASP B 1 139 ? 9.891 4.066 -0.299 1 97.06 139 ASP B C 1
ATOM 2205 O O . ASP B 1 139 ? 10.375 5.188 -0.146 1 97.06 139 ASP B O 1
ATOM 2209 N N . MET B 1 140 ? 10.602 3.018 -0.086 1 94.38 140 MET B N 1
ATOM 2210 C CA . MET B 1 140 ? 11.875 3.041 0.622 1 94.38 140 MET B CA 1
ATOM 2211 C C . MET B 1 140 ? 12.906 3.859 -0.147 1 94.38 140 MET B C 1
ATOM 2213 O O . MET B 1 140 ? 13.727 4.559 0.455 1 94.38 140 MET B O 1
ATOM 2217 N N . ASN B 1 141 ? 12.883 3.736 -1.439 1 92.12 141 ASN B N 1
ATOM 2218 C CA . ASN B 1 141 ? 13.812 4.516 -2.246 1 92.12 141 ASN B CA 1
ATOM 2219 C C . ASN B 1 141 ? 13.531 6.012 -2.143 1 92.12 141 ASN B C 1
ATOM 2221 O O . ASN B 1 141 ? 14.461 6.82 -2.08 1 92.12 141 ASN B O 1
ATOM 2225 N N . GLY B 1 142 ? 12.25 6.305 -2.156 1 91.75 142 GLY B N 1
ATOM 2226 C CA . GLY B 1 142 ? 11.883 7.695 -1.965 1 91.75 142 GLY B CA 1
ATOM 2227 C C . GLY B 1 142 ? 12.312 8.25 -0.617 1 91.75 142 GLY B C 1
ATOM 2228 O O . GLY B 1 142 ? 12.82 9.367 -0.531 1 91.75 142 GLY B O 1
ATOM 2229 N N . VAL B 1 143 ? 12.148 7.434 0.424 1 93.88 143 VAL B N 1
ATOM 2230 C CA . VAL B 1 143 ? 12.547 7.848 1.768 1 93.88 143 VAL B CA 1
ATOM 2231 C C . VAL B 1 143 ? 14.055 8.047 1.825 1 93.88 143 VAL B C 1
ATOM 2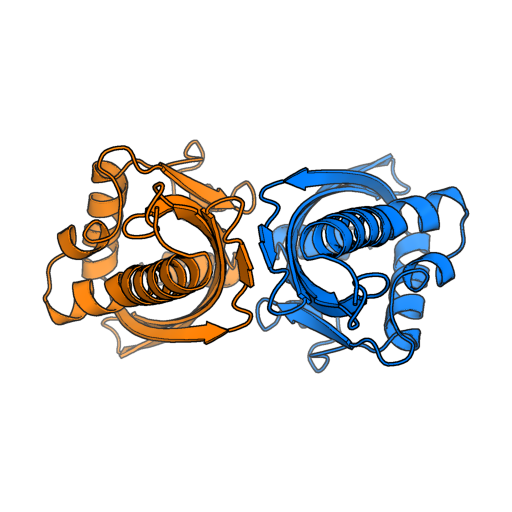233 O O . VAL B 1 143 ? 14.531 9.031 2.393 1 93.88 143 VAL B O 1
ATOM 2236 N N . ARG B 1 144 ? 14.852 7.207 1.199 1 93.12 144 ARG B N 1
ATOM 2237 C CA . ARG B 1 144 ? 16.297 7.352 1.167 1 93.12 144 ARG B CA 1
ATOM 2238 C C . ARG B 1 144 ? 16.703 8.656 0.494 1 93.12 144 ARG B C 1
ATOM 2240 O O . ARG B 1 144 ? 17.594 9.367 0.984 1 93.12 144 ARG B O 1
ATOM 2247 N N . ARG B 1 145 ? 16.062 8.945 -0.563 1 89.75 145 ARG B N 1
ATOM 2248 C CA . ARG B 1 145 ? 16.359 10.18 -1.283 1 89.75 145 ARG B CA 1
ATOM 2249 C C . ARG B 1 145 ? 16.094 11.398 -0.417 1 89.75 145 ARG B C 1
ATOM 2251 O O . ARG B 1 145 ? 16.859 12.367 -0.441 1 89.75 145 ARG B O 1
ATOM 2258 N N . MET B 1 146 ? 15.023 11.297 0.341 1 89 146 MET B N 1
ATOM 2259 C CA . MET B 1 146 ? 14.672 12.398 1.235 1 89 146 MET B CA 1
ATOM 2260 C C . MET B 1 146 ? 15.727 12.578 2.324 1 89 146 MET B C 1
ATOM 2262 O O . MET B 1 146 ? 16.125 13.703 2.633 1 89 146 MET B O 1
ATOM 2266 N N . VAL B 1 147 ? 16.203 11.5 2.838 1 88.06 147 VAL B N 1
ATOM 2267 C CA . VAL B 1 147 ? 17.188 11.523 3.916 1 88.06 147 VAL B CA 1
ATOM 2268 C C . VAL B 1 147 ? 18.516 12.039 3.387 1 88.06 147 VAL B C 1
ATOM 2270 O O . VAL B 1 147 ? 19.203 12.82 4.062 1 88.06 147 VAL B O 1
ATOM 2273 N N . GLU B 1 148 ? 18.891 11.633 2.24 1 87.25 148 GLU B N 1
ATOM 2274 C CA . GLU B 1 148 ? 20.141 12.055 1.631 1 87.25 148 GLU B CA 1
ATOM 2275 C C . GLU B 1 148 ? 20.156 13.562 1.381 1 87.25 148 GLU B C 1
ATOM 2277 O O . GLU B 1 148 ? 21.219 14.195 1.43 1 87.25 148 GLU B O 1
ATOM 2282 N N . LYS B 1 149 ? 19.078 14.055 1.128 1 83.81 149 LYS B N 1
ATOM 2283 C CA . LYS B 1 149 ? 18.984 15.484 0.853 1 83.81 149 LYS B CA 1
ATOM 2284 C C . LYS B 1 149 ? 18.859 16.281 2.146 1 83.81 149 LYS B C 1
ATOM 2286 O O . LYS B 1 149 ? 19.062 17.5 2.148 1 83.81 149 LYS B O 1
ATOM 2291 N N . SER B 1 150 ? 18.5 15.602 3.246 1 70.19 150 SER B N 1
ATOM 2292 C CA . SER B 1 150 ? 18.297 16.297 4.512 1 70.19 150 SER B CA 1
ATOM 2293 C C . SER B 1 150 ? 19.609 16.531 5.234 1 70.19 150 SER B C 1
ATOM 2295 O O . SER B 1 150 ? 19.797 17.547 5.906 1 70.19 150 SER B O 1
#

Organism: Gibberella zeae (strain ATCC MYA-4620 / CBS 123657 / FGSC 9075 / NRRL 31084 / PH-1) (NCBI:txid229533)

InterPro domains:
  IPR032710 NTF2-like domain superfamily [SSF54427] (13-141)